Protein AF-A0A815N7J5-F1 (afdb_monomer_lite)

Structure (mmCIF, N/CA/C/O backbone):
data_AF-A0A815N7J5-F1
#
_entry.id   AF-A0A815N7J5-F1
#
loop_
_atom_site.group_PDB
_atom_site.id
_atom_site.type_symbol
_atom_site.label_atom_id
_atom_site.label_alt_id
_atom_site.label_comp_id
_atom_site.label_asym_id
_atom_site.label_entity_id
_atom_site.label_seq_id
_atom_site.pdbx_PDB_ins_code
_atom_site.Cartn_x
_atom_site.Cartn_y
_atom_site.Cartn_z
_atom_site.occupancy
_atom_site.B_iso_or_equiv
_atom_site.auth_seq_id
_atom_site.auth_comp_id
_atom_site.auth_asym_id
_atom_site.auth_atom_id
_atom_site.pdbx_PDB_model_num
ATOM 1 N N . MET A 1 1 ? -2.514 29.667 21.701 1.00 32.66 1 MET A N 1
ATOM 2 C CA . MET A 1 1 ? -2.544 28.499 22.604 1.00 32.66 1 MET A CA 1
ATOM 3 C C . MET A 1 1 ? -3.678 27.592 22.143 1.00 32.66 1 MET A C 1
ATOM 5 O O . MET A 1 1 ? -4.789 27.712 22.633 1.00 32.66 1 MET A O 1
ATOM 9 N N . TYR A 1 2 ? -3.442 26.789 21.102 1.00 31.97 2 TYR A N 1
ATOM 10 C CA . TYR A 1 2 ? -4.431 25.827 20.609 1.00 31.97 2 TYR A CA 1
ATOM 11 C C . TYR A 1 2 ? -4.213 24.522 21.373 1.00 31.97 2 TYR A C 1
ATOM 13 O O . TYR A 1 2 ? -3.104 23.994 21.348 1.00 31.97 2 TYR A O 1
ATOM 21 N N . MET A 1 3 ? -5.233 24.040 22.088 1.00 35.34 3 MET A N 1
ATOM 22 C CA . MET A 1 3 ? -5.222 22.696 22.669 1.00 35.34 3 MET A CA 1
ATOM 23 C C . MET A 1 3 ? -5.008 21.695 21.532 1.00 35.34 3 MET A C 1
ATOM 25 O O . MET A 1 3 ? -5.892 21.493 20.699 1.00 35.34 3 MET A O 1
ATOM 29 N N . LEU A 1 4 ? -3.809 21.121 21.462 1.00 45.25 4 LEU A N 1
ATOM 30 C CA . LEU A 1 4 ? -3.492 20.010 20.577 1.00 45.25 4 LEU A CA 1
ATOM 31 C C . LEU A 1 4 ? -4.280 18.809 21.084 1.00 45.25 4 LEU A C 1
ATOM 33 O O . LEU A 1 4 ? -3.899 18.185 22.066 1.00 45.25 4 LEU A O 1
ATOM 37 N N . ILE A 1 5 ? -5.417 18.534 20.453 1.00 54.88 5 ILE A N 1
ATOM 38 C CA . ILE A 1 5 ? -6.222 17.369 20.794 1.00 54.88 5 ILE A CA 1
ATOM 39 C C . ILE A 1 5 ? -5.372 16.133 20.460 1.00 54.88 5 ILE A C 1
ATOM 41 O O . ILE A 1 5 ? -4.954 15.948 19.315 1.00 54.88 5 ILE A O 1
ATOM 45 N N . ASP A 1 6 ? -5.081 15.300 21.462 1.00 77.94 6 ASP A N 1
ATOM 46 C CA . ASP A 1 6 ? -4.349 14.031 21.301 1.00 77.94 6 ASP A CA 1
ATOM 47 C C . ASP A 1 6 ? -5.121 13.002 20.467 1.00 77.94 6 ASP A C 1
ATOM 49 O O . ASP A 1 6 ? -4.593 11.962 20.072 1.00 77.94 6 ASP A O 1
ATOM 53 N N . PHE A 1 7 ? -6.371 13.322 20.151 1.00 83.31 7 PHE A N 1
ATOM 54 C CA . PHE A 1 7 ? -7.248 12.524 19.332 1.00 83.31 7 PHE A CA 1
ATOM 55 C C . PHE A 1 7 ? -8.175 13.395 18.475 1.00 83.31 7 PHE A C 1
ATOM 57 O O . PHE A 1 7 ? -8.299 14.599 18.655 1.00 83.31 7 PHE A O 1
ATOM 64 N N . MET A 1 8 ? -8.837 12.791 17.504 1.00 90.69 8 MET A N 1
ATOM 65 C CA . MET A 1 8 ? -9.881 13.404 16.695 1.00 90.69 8 MET A CA 1
ATOM 66 C C . MET A 1 8 ? -11.041 12.429 16.638 1.00 90.69 8 MET A C 1
ATOM 68 O O . MET A 1 8 ? -10.829 11.247 16.381 1.00 90.69 8 MET A O 1
ATOM 72 N N . GLU A 1 9 ? -12.252 12.914 16.871 1.00 91.88 9 GLU A N 1
ATOM 73 C CA . GLU A 1 9 ? -13.458 12.098 16.772 1.00 91.88 9 GLU A CA 1
ATOM 74 C C . GLU A 1 9 ? -14.218 12.440 15.502 1.00 91.88 9 GLU A C 1
ATOM 76 O O . GLU A 1 9 ? -14.364 13.608 15.136 1.00 91.88 9 GLU A O 1
ATOM 81 N N . PHE A 1 10 ? -14.699 11.398 14.839 1.00 90.69 10 PHE A N 1
ATOM 82 C CA . PHE A 1 10 ? -15.484 11.491 13.625 1.00 90.69 10 PHE A CA 1
ATOM 83 C C . PHE A 1 10 ? -16.832 10.838 13.891 1.00 90.69 10 PHE A C 1
ATOM 85 O O . PHE A 1 10 ? -16.899 9.638 14.160 1.00 90.69 10 PHE A O 1
ATOM 92 N N . ASP A 1 11 ? -17.881 11.653 13.847 1.00 84.81 11 ASP A N 1
ATOM 93 C CA . ASP A 1 11 ? -19.258 11.202 14.000 1.00 84.81 11 ASP A CA 1
ATOM 94 C C . ASP A 1 11 ? -19.675 10.376 12.778 1.00 84.81 11 ASP A C 1
ATOM 96 O O . ASP A 1 11 ? -19.491 10.791 11.628 1.00 84.81 11 ASP A O 1
ATOM 100 N N . VAL A 1 12 ? -20.205 9.185 13.042 1.00 82.44 12 VAL A N 1
ATOM 101 C CA . VAL A 1 12 ? -20.677 8.233 12.036 1.00 82.44 12 VAL A CA 1
ATOM 102 C C . VAL A 1 12 ? -22.118 7.778 12.293 1.00 82.44 12 VAL A C 1
ATOM 104 O O . VAL A 1 12 ? -22.577 6.795 11.711 1.00 82.44 12 VAL A O 1
ATOM 107 N N . SER A 1 13 ? -22.863 8.522 13.115 1.00 76.88 13 SER A N 1
ATOM 108 C CA . SER A 1 13 ? -24.276 8.273 13.445 1.00 76.88 13 SER A CA 1
ATOM 109 C C . SER A 1 13 ? -25.177 8.139 12.214 1.00 76.88 13 SER A C 1
ATOM 111 O O . SER A 1 13 ? -26.072 7.300 12.195 1.00 76.88 13 SER A O 1
ATOM 113 N N . ASN A 1 14 ? -24.887 8.879 11.142 1.00 76.88 14 ASN A N 1
ATOM 114 C CA . ASN A 1 14 ? -25.655 8.842 9.892 1.00 76.88 14 ASN A CA 1
ATOM 115 C C . ASN A 1 14 ? -25.498 7.538 9.080 1.00 76.88 14 ASN A C 1
ATOM 117 O O . ASN A 1 14 ? -26.114 7.408 8.025 1.00 76.88 14 ASN A O 1
ATOM 121 N N . ILE A 1 15 ? -24.627 6.616 9.504 1.00 70.75 15 ILE A N 1
ATOM 122 C CA . ILE A 1 15 ? -24.161 5.483 8.686 1.00 70.75 15 ILE A CA 1
ATOM 123 C C . ILE A 1 15 ? -24.450 4.124 9.347 1.00 70.75 15 ILE A C 1
ATOM 125 O O . ILE A 1 15 ? -24.446 3.113 8.655 1.00 70.75 15 ILE A O 1
ATOM 129 N N . ASN A 1 16 ? -24.745 4.091 10.653 1.00 74.56 16 ASN A N 1
ATOM 130 C CA . ASN A 1 16 ? -24.906 2.857 11.437 1.00 74.56 16 ASN A CA 1
ATOM 131 C C . ASN A 1 16 ? -23.703 1.897 11.282 1.00 74.56 16 ASN A C 1
ATOM 133 O O . ASN A 1 16 ? -23.844 0.758 10.845 1.00 74.56 16 ASN A O 1
ATOM 137 N N . ILE A 1 17 ? -22.499 2.391 11.597 1.00 80.19 17 ILE A N 1
ATOM 138 C CA . ILE A 1 17 ? -21.260 1.601 11.537 1.00 80.19 17 ILE A CA 1
ATOM 139 C C . ILE A 1 17 ? -21.192 0.664 12.742 1.00 80.19 17 ILE A C 1
ATOM 141 O O . ILE A 1 17 ? -21.079 1.116 13.880 1.00 80.19 17 ILE A O 1
ATOM 145 N N . ASP A 1 18 ? -21.172 -0.639 12.479 1.00 86.44 18 ASP A N 1
ATOM 146 C CA . ASP A 1 18 ? -20.825 -1.654 13.472 1.00 86.44 18 ASP A CA 1
ATOM 147 C C . ASP A 1 18 ? -19.347 -2.088 13.364 1.00 86.44 18 ASP A C 1
ATOM 149 O O . ASP A 1 18 ? -18.537 -1.543 12.602 1.00 86.44 18 ASP A O 1
ATOM 153 N N . LYS A 1 19 ? -18.984 -3.098 14.156 1.00 88.12 19 LYS A N 1
ATOM 154 C CA . LYS A 1 19 ? -17.640 -3.679 14.178 1.00 88.12 19 LYS A CA 1
ATOM 155 C C . LYS A 1 19 ? -17.202 -4.234 12.817 1.00 88.12 19 LYS A C 1
ATOM 157 O O . LYS A 1 19 ? -16.044 -4.048 12.450 1.00 88.12 19 LYS A O 1
ATOM 162 N N . GLU A 1 20 ? -18.081 -4.892 12.069 1.00 87.88 20 GLU A N 1
ATOM 163 C CA . GLU A 1 20 ? -17.729 -5.515 10.786 1.00 87.88 20 GLU A CA 1
ATOM 164 C C . GLU A 1 20 ? -17.394 -4.455 9.734 1.00 87.88 20 GLU A C 1
ATOM 166 O O . GLU A 1 20 ? -16.383 -4.558 9.035 1.00 87.88 20 GLU A O 1
ATOM 171 N N . HIS A 1 21 ? -18.167 -3.368 9.694 1.00 88.62 21 HIS A N 1
ATOM 172 C CA . HIS A 1 21 ? -17.893 -2.223 8.824 1.00 88.62 21 HIS A CA 1
ATOM 173 C C . HIS A 1 21 ? -16.525 -1.593 9.127 1.00 88.62 21 HIS A C 1
ATOM 175 O O . HIS A 1 21 ? -15.732 -1.328 8.216 1.00 88.62 21 HIS A O 1
ATOM 181 N N . PHE A 1 22 ? -16.213 -1.396 10.412 1.00 90.62 22 PHE A N 1
ATOM 182 C CA . PHE A 1 22 ? -14.916 -0.874 10.842 1.00 90.62 22 PHE A CA 1
ATOM 183 C C . PHE A 1 22 ? -13.765 -1.813 10.462 1.00 90.62 22 PHE A C 1
ATOM 185 O O . PHE A 1 22 ? -12.775 -1.369 9.874 1.00 90.62 22 PHE A O 1
ATOM 192 N N . LEU A 1 23 ? -13.896 -3.114 10.736 1.00 88.69 23 LEU A N 1
ATOM 193 C CA . LEU A 1 23 ? -12.880 -4.110 10.391 1.00 88.69 23 LEU A CA 1
ATOM 194 C C . LEU A 1 23 ? -12.674 -4.224 8.873 1.00 88.69 23 LEU A C 1
ATOM 196 O O . LEU A 1 23 ? -11.532 -4.353 8.422 1.00 88.69 23 LEU A O 1
ATOM 200 N N . SER A 1 24 ? -13.735 -4.099 8.072 1.00 87.19 24 SER A N 1
ATOM 201 C CA . SER A 1 24 ? -13.635 -4.080 6.609 1.00 87.19 24 SER A CA 1
ATOM 202 C C . SER A 1 24 ? -12.849 -2.865 6.100 1.00 87.19 24 SER A C 1
ATOM 204 O O . SER A 1 24 ? -11.934 -3.007 5.279 1.00 87.19 24 SER A O 1
ATOM 206 N N . ALA A 1 25 ? -13.119 -1.672 6.641 1.00 91.12 25 ALA A N 1
ATOM 207 C CA . ALA A 1 25 ? -12.367 -0.463 6.307 1.00 91.12 25 ALA A CA 1
ATOM 208 C C . ALA A 1 25 ? -10.892 -0.556 6.731 1.00 91.12 25 ALA A C 1
ATOM 210 O O . ALA A 1 25 ? -9.995 -0.156 5.979 1.00 91.12 25 ALA A O 1
ATOM 211 N N . ILE A 1 26 ? -10.625 -1.130 7.909 1.00 91.12 26 ILE A N 1
ATOM 212 C CA . ILE A 1 26 ? -9.267 -1.423 8.377 1.00 91.12 26 ILE A CA 1
ATOM 213 C C . ILE A 1 26 ? -8.553 -2.385 7.430 1.00 91.12 26 ILE A C 1
ATOM 215 O O . ILE A 1 26 ? -7.405 -2.128 7.069 1.00 91.12 26 ILE A O 1
ATOM 219 N N . SER A 1 27 ? -9.223 -3.443 6.974 1.00 88.81 27 SER A N 1
ATOM 220 C CA . SER A 1 27 ? -8.665 -4.393 6.009 1.00 88.81 27 SER A CA 1
ATOM 221 C C . SER A 1 27 ? -8.254 -3.696 4.705 1.00 88.81 27 SER A C 1
ATOM 223 O O . SER A 1 27 ? -7.125 -3.867 4.235 1.00 88.81 27 SER A O 1
ATOM 225 N N . ILE A 1 28 ? -9.091 -2.801 4.167 1.00 90.25 28 ILE A N 1
ATOM 226 C CA . ILE A 1 28 ? -8.735 -2.003 2.980 1.00 90.25 28 ILE A CA 1
ATOM 227 C C . ILE A 1 28 ? -7.458 -1.195 3.233 1.00 90.25 28 ILE A C 1
ATOM 229 O O . ILE A 1 28 ? -6.543 -1.211 2.407 1.00 90.25 28 ILE A O 1
ATOM 233 N N . TYR A 1 29 ? -7.356 -0.516 4.375 1.00 93.00 29 TYR A N 1
ATOM 234 C CA . TYR A 1 29 ? -6.175 0.287 4.686 1.00 93.00 29 TYR A CA 1
ATOM 235 C C . TYR A 1 29 ? -4.918 -0.556 4.964 1.00 93.00 29 TYR A C 1
ATOM 237 O O . TYR A 1 29 ? -3.802 -0.139 4.634 1.00 93.00 29 TYR A O 1
ATOM 245 N N . LEU A 1 30 ? -5.081 -1.752 5.533 1.00 89.56 30 LEU A N 1
ATOM 246 C CA . LEU A 1 30 ? -3.989 -2.681 5.809 1.00 89.56 30 LEU A CA 1
ATOM 247 C C . LEU A 1 30 ? -3.363 -3.230 4.530 1.00 89.56 30 LEU A C 1
ATOM 249 O O . LEU A 1 30 ? -2.141 -3.181 4.386 1.00 89.56 30 LEU A O 1
ATOM 253 N N . TYR A 1 31 ? -4.196 -3.714 3.607 1.00 87.69 31 TYR A N 1
ATOM 254 C CA . TYR A 1 31 ? -3.750 -4.438 2.414 1.00 87.69 31 TYR A CA 1
ATOM 255 C C . TYR A 1 31 ? -3.623 -3.556 1.168 1.00 87.69 31 TYR A C 1
ATOM 257 O O . TYR A 1 31 ? -2.870 -3.884 0.249 1.00 87.69 31 TYR A O 1
ATOM 265 N N . LYS A 1 32 ? -4.340 -2.428 1.106 1.00 89.69 32 LYS A N 1
ATOM 266 C CA . LYS A 1 32 ? -4.376 -1.537 -0.065 1.00 89.69 32 LYS A CA 1
ATOM 267 C C . LYS A 1 32 ? -4.065 -0.069 0.281 1.00 89.69 32 LYS A C 1
ATOM 269 O O . LYS A 1 32 ? -4.713 0.812 -0.272 1.00 89.69 32 LYS A O 1
ATOM 274 N N . PRO A 1 33 ? -3.047 0.276 1.096 1.00 92.31 33 PRO A N 1
ATOM 275 C CA . PRO A 1 33 ? -2.771 1.670 1.476 1.00 92.31 33 PRO A CA 1
ATOM 276 C C . PRO A 1 33 ? -2.459 2.596 0.287 1.00 92.31 33 PRO A C 1
ATOM 278 O O . PRO A 1 33 ? -2.656 3.808 0.388 1.00 92.31 33 PRO A O 1
ATOM 281 N N . HIS A 1 34 ? -2.037 2.054 -0.862 1.00 91.62 34 HIS A N 1
ATOM 282 C CA . HIS A 1 34 ? -1.790 2.810 -2.097 1.00 91.62 34 HIS A CA 1
ATOM 283 C C . HIS A 1 34 ? -3.024 3.574 -2.612 1.00 91.62 34 HIS A C 1
ATOM 285 O O . HIS A 1 34 ? -2.887 4.582 -3.308 1.00 91.62 34 HIS A O 1
ATOM 291 N N . VAL A 1 35 ? -4.241 3.147 -2.246 1.00 91.81 35 VAL A N 1
ATOM 292 C CA . VAL A 1 35 ? -5.488 3.827 -2.642 1.00 91.81 35 VAL A CA 1
ATOM 293 C C . VAL A 1 35 ? -5.612 5.224 -2.031 1.00 91.81 35 VAL A C 1
ATOM 295 O O . VAL A 1 35 ? -6.387 6.050 -2.517 1.00 91.81 35 VAL A O 1
ATOM 298 N N . VAL A 1 36 ? -4.873 5.509 -0.956 1.00 94.00 36 VAL A N 1
ATOM 299 C CA . VAL A 1 36 ? -4.85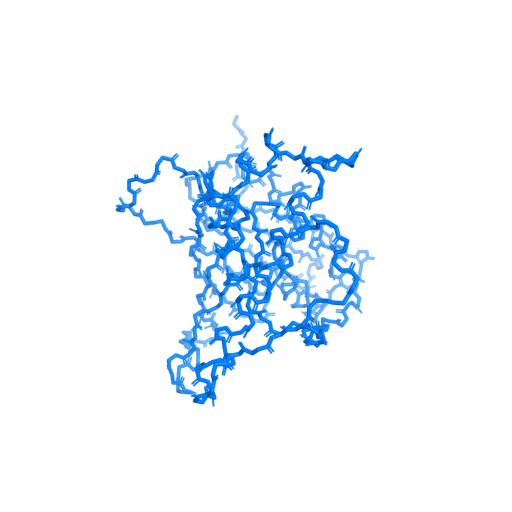9 6.804 -0.264 1.00 94.00 36 VAL A CA 1
ATOM 300 C C . VAL A 1 36 ? -3.462 7.412 -0.210 1.00 94.00 36 VAL A C 1
ATOM 302 O O . VAL A 1 36 ? -3.330 8.620 -0.401 1.00 94.00 36 VAL A O 1
ATOM 305 N N . ASN A 1 37 ? -2.419 6.596 -0.069 1.00 94.69 37 ASN A N 1
ATOM 306 C CA . ASN A 1 37 ? -1.029 7.026 -0.102 1.00 94.69 37 ASN A CA 1
ATOM 307 C C . ASN A 1 37 ? -0.371 6.701 -1.457 1.00 94.69 37 ASN A C 1
ATOM 309 O O . ASN A 1 37 ? 0.137 5.606 -1.674 1.00 94.69 37 ASN A O 1
ATOM 313 N N . LYS A 1 38 ? -0.299 7.696 -2.351 1.00 92.88 38 LYS A N 1
ATOM 314 C CA . LYS A 1 38 ? 0.285 7.552 -3.702 1.00 92.88 38 LYS A CA 1
ATOM 315 C C . LYS A 1 38 ? 1.796 7.262 -3.726 1.00 92.88 38 LYS A C 1
ATOM 317 O O . LYS A 1 38 ? 2.328 6.989 -4.801 1.00 92.88 38 LYS A O 1
ATOM 322 N N . ARG A 1 39 ? 2.490 7.354 -2.585 1.00 93.75 39 ARG A N 1
ATOM 323 C CA . ARG A 1 39 ? 3.915 6.999 -2.456 1.00 93.75 39 ARG A CA 1
ATOM 324 C C . ARG A 1 39 ? 4.132 5.494 -2.307 1.00 93.75 39 ARG A C 1
ATOM 326 O O . ARG A 1 39 ? 5.263 5.051 -2.457 1.00 93.75 39 ARG A O 1
ATOM 333 N N . VAL A 1 40 ? 3.077 4.732 -2.019 1.00 92.88 40 VAL A N 1
ATOM 334 C CA . VAL A 1 40 ? 3.123 3.283 -1.791 1.00 92.88 40 VAL A CA 1
ATOM 335 C C . VAL A 1 40 ? 2.565 2.554 -3.009 1.00 92.88 40 VAL A C 1
ATOM 337 O O . VAL A 1 40 ? 1.619 3.020 -3.645 1.00 92.88 40 VAL A O 1
ATOM 340 N N . THR A 1 41 ? 3.163 1.415 -3.340 1.00 90.50 41 THR A N 1
ATOM 341 C CA . THR A 1 41 ? 2.746 0.545 -4.450 1.00 90.50 41 THR A CA 1
ATOM 342 C C . THR A 1 41 ? 1.965 -0.672 -3.949 1.00 90.50 41 THR A C 1
ATOM 344 O O . THR A 1 41 ? 0.879 -0.983 -4.433 1.00 90.50 41 THR A O 1
ATOM 347 N N . THR A 1 42 ? 2.473 -1.318 -2.901 1.00 89.44 42 THR A N 1
ATOM 348 C CA . THR A 1 42 ? 1.941 -2.536 -2.300 1.00 89.44 42 THR A CA 1
ATOM 349 C C . THR A 1 42 ? 2.426 -2.643 -0.855 1.00 89.44 42 THR A C 1
ATOM 351 O O . THR A 1 42 ? 3.185 -1.800 -0.373 1.00 89.44 42 THR A O 1
ATOM 354 N N . VAL A 1 43 ? 1.969 -3.681 -0.167 1.00 90.50 43 VAL A N 1
ATOM 355 C CA . VAL A 1 43 ? 2.387 -4.037 1.187 1.00 90.50 43 VAL A CA 1
ATOM 356 C C . VAL A 1 43 ? 2.917 -5.458 1.174 1.00 90.50 43 VAL A C 1
ATOM 358 O O . VAL A 1 43 ? 2.357 -6.322 0.497 1.00 90.50 43 VAL A O 1
ATOM 361 N N . ARG A 1 44 ? 3.966 -5.695 1.953 1.00 89.75 44 ARG A N 1
ATOM 362 C CA . ARG A 1 44 ? 4.435 -7.029 2.310 1.00 89.75 44 ARG A CA 1
ATOM 363 C C . ARG A 1 44 ? 4.214 -7.239 3.800 1.00 89.75 44 ARG A C 1
ATOM 365 O O . ARG A 1 44 ? 4.603 -6.395 4.595 1.00 89.75 44 ARG A O 1
ATOM 372 N N . PHE A 1 45 ? 3.612 -8.354 4.178 1.00 87.81 45 PHE A N 1
ATOM 373 C CA . PHE A 1 45 ? 3.562 -8.780 5.575 1.00 87.81 45 PHE A CA 1
ATOM 374 C C . PHE A 1 45 ? 4.748 -9.700 5.845 1.00 87.81 45 PHE A C 1
ATOM 376 O O . PHE A 1 45 ? 5.191 -10.410 4.936 1.00 87.81 45 PHE A O 1
ATOM 383 N N . ALA A 1 46 ? 5.295 -9.664 7.058 1.00 82.38 46 ALA A N 1
ATOM 384 C CA . ALA A 1 46 ? 6.307 -10.635 7.446 1.00 82.38 46 ALA A CA 1
ATOM 385 C C . ALA A 1 46 ? 5.718 -12.047 7.275 1.00 82.38 46 ALA A C 1
ATOM 387 O O . ALA A 1 46 ? 4.614 -12.324 7.744 1.00 82.38 46 ALA A O 1
ATOM 388 N N . LEU A 1 47 ? 6.424 -12.927 6.555 1.00 61.72 47 LEU A N 1
ATOM 389 C CA . LEU A 1 47 ? 6.045 -14.337 6.495 1.00 61.72 47 LEU A CA 1
ATOM 390 C C . LEU A 1 47 ? 6.049 -14.854 7.932 1.00 61.72 47 LEU A C 1
ATOM 392 O O . LEU A 1 47 ? 7.051 -14.686 8.625 1.00 61.72 47 LEU A O 1
ATOM 396 N N . ALA A 1 48 ? 4.940 -15.451 8.370 1.00 47.88 48 ALA A N 1
ATOM 397 C CA . ALA A 1 48 ? 4.905 -16.192 9.621 1.00 47.88 48 ALA A CA 1
ATOM 398 C C . ALA A 1 48 ? 6.009 -17.255 9.545 1.00 47.88 48 ALA A C 1
ATOM 400 O O . ALA A 1 48 ? 5.881 -18.243 8.815 1.00 47.88 48 ALA A O 1
ATOM 401 N N . LEU A 1 49 ? 7.132 -17.006 10.217 1.00 37.94 49 LEU A N 1
ATOM 402 C CA . LEU A 1 49 ? 8.101 -18.043 10.503 1.00 37.94 49 LEU A CA 1
ATOM 403 C C . LEU A 1 49 ? 7.363 -19.003 11.430 1.00 37.94 49 LEU A C 1
ATOM 405 O O . LEU A 1 49 ? 7.145 -18.710 12.590 1.00 37.94 49 LEU A O 1
ATOM 409 N N . ASP A 1 50 ? 6.923 -20.118 10.860 1.00 35.28 50 ASP A N 1
ATOM 410 C CA . ASP A 1 50 ? 6.201 -21.190 11.532 1.00 35.28 50 ASP A CA 1
ATOM 411 C C . ASP A 1 50 ? 4.710 -20.928 11.841 1.00 35.28 50 ASP A C 1
ATOM 413 O O . ASP A 1 50 ? 4.268 -19.858 12.258 1.00 35.28 50 ASP A O 1
ATOM 417 N N . ARG A 1 51 ? 3.888 -21.969 11.650 1.00 38.34 51 ARG A N 1
ATOM 418 C CA . ARG A 1 51 ? 2.435 -21.954 11.927 1.00 38.34 51 ARG A CA 1
ATOM 419 C C . ARG A 1 51 ? 2.122 -21.783 13.421 1.00 38.34 51 ARG A C 1
ATOM 421 O O . ARG A 1 51 ? 0.960 -21.566 13.767 1.00 38.34 51 ARG A O 1
ATOM 428 N N . ASN A 1 52 ? 3.150 -21.843 14.266 1.00 39.62 52 ASN A N 1
ATOM 429 C CA . ASN A 1 52 ? 3.100 -21.580 15.698 1.00 39.62 52 ASN A CA 1
ATOM 430 C C . ASN A 1 52 ? 3.234 -20.087 16.053 1.00 39.62 52 ASN A C 1
ATOM 432 O O . ASN A 1 52 ? 2.763 -19.702 17.118 1.00 39.62 52 ASN A O 1
ATOM 436 N N . ASP A 1 53 ? 3.728 -19.234 15.145 1.00 40.38 53 ASP A N 1
ATOM 437 C CA . ASP A 1 53 ? 3.789 -17.770 15.325 1.00 40.38 53 ASP A CA 1
ATOM 438 C C . ASP A 1 53 ? 2.543 -17.064 14.767 1.00 40.38 53 ASP A C 1
ATOM 440 O O . ASP A 1 53 ? 2.564 -15.906 14.332 1.00 40.38 53 ASP A O 1
ATOM 444 N N . ARG A 1 54 ? 1.380 -17.729 14.824 1.00 42.19 54 ARG A N 1
ATOM 445 C CA . ARG A 1 54 ? 0.134 -16.964 14.859 1.00 42.19 54 ARG A CA 1
ATOM 446 C C . ARG A 1 54 ? 0.146 -16.140 16.140 1.00 42.19 54 ARG A C 1
ATOM 448 O O . ARG A 1 54 ? -0.216 -16.650 17.189 1.00 42.19 54 ARG A O 1
ATOM 455 N N . LYS A 1 55 ? 0.415 -14.842 15.972 1.00 46.81 55 LYS A N 1
ATOM 456 C CA . LYS A 1 55 ? 0.109 -13.769 16.919 1.00 46.81 55 LYS A CA 1
ATOM 457 C C . LYS A 1 55 ? 0.902 -13.923 18.219 1.00 46.81 55 LYS A C 1
ATOM 459 O O . LYS A 1 55 ? 0.523 -14.691 19.095 1.00 46.81 55 LYS A O 1
ATOM 464 N N . TYR A 1 56 ? 1.899 -13.068 18.433 1.00 43.09 56 TYR A N 1
ATOM 465 C CA . TYR A 1 56 ? 2.213 -12.664 19.803 1.00 43.09 56 TYR 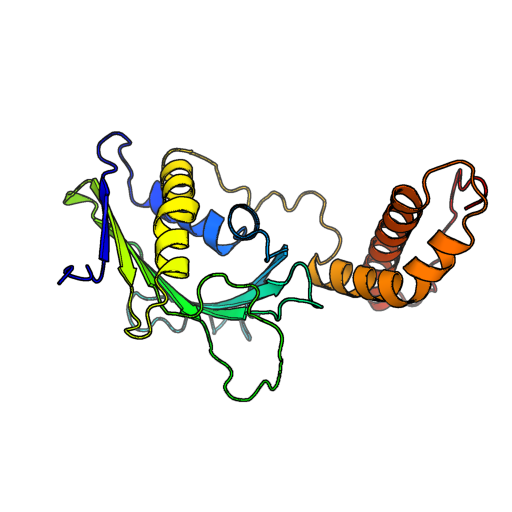A CA 1
ATOM 466 C C . TYR A 1 56 ? 0.975 -11.945 20.351 1.00 43.09 56 TYR A C 1
ATOM 468 O O . TYR A 1 56 ? 0.828 -10.731 20.229 1.00 43.09 56 TYR A O 1
ATOM 476 N N . SER A 1 57 ? 0.013 -12.715 20.858 1.00 46.62 57 SER A N 1
ATOM 477 C CA . SER A 1 57 ? -1.172 -12.196 21.505 1.00 46.62 57 SER A CA 1
ATOM 478 C C . SER A 1 57 ? -0.764 -11.786 22.909 1.00 46.62 57 SER A C 1
ATOM 480 O O . SER A 1 57 ? -0.741 -12.607 23.826 1.00 46.62 57 SER A O 1
ATOM 482 N N . ILE A 1 58 ? -0.398 -10.519 23.090 1.00 45.25 58 ILE A N 1
ATOM 483 C CA . ILE A 1 58 ? -0.292 -9.954 24.435 1.00 45.25 58 ILE A CA 1
ATOM 484 C C . ILE A 1 58 ? -1.733 -9.661 24.869 1.00 45.25 58 ILE A C 1
ATOM 486 O O . ILE A 1 58 ? -2.299 -8.607 24.572 1.00 45.25 58 ILE A O 1
ATOM 490 N N . GLY A 1 59 ? -2.380 -10.660 25.472 1.00 58.38 59 GLY A N 1
ATOM 491 C CA . GLY A 1 59 ? -3.819 -10.630 25.751 1.00 58.38 59 GLY A CA 1
ATOM 492 C C . GLY A 1 59 ? -4.665 -10.752 24.475 1.00 58.38 59 GLY A C 1
ATOM 493 O O . GLY A 1 59 ? -4.425 -11.628 23.653 1.00 58.38 59 GLY A O 1
ATOM 494 N N . LYS A 1 60 ? -5.668 -9.876 24.293 1.00 61.59 60 LYS A N 1
ATOM 495 C CA . LYS A 1 60 ? -6.547 -9.841 23.098 1.00 61.59 60 LYS A CA 1
ATOM 496 C C . LYS A 1 60 ? -5.942 -9.099 21.890 1.00 61.59 60 LYS A C 1
ATOM 498 O O . LYS A 1 60 ? -6.605 -8.979 20.862 1.00 61.59 60 LYS A O 1
ATOM 503 N N . THR A 1 61 ? -4.721 -8.579 22.010 1.00 73.06 61 THR A N 1
ATOM 504 C CA . THR A 1 61 ? -4.089 -7.738 20.984 1.00 73.06 61 THR A CA 1
ATOM 505 C C . THR A 1 61 ? -3.208 -8.571 20.062 1.00 73.06 61 THR A C 1
ATOM 507 O O . THR A 1 61 ? -2.266 -9.211 20.513 1.00 73.06 61 THR A O 1
ATOM 510 N N . ILE A 1 62 ? -3.496 -8.540 18.767 1.00 75.94 62 ILE A N 1
ATOM 511 C CA . ILE A 1 62 ? -2.723 -9.163 17.696 1.00 75.94 62 ILE A CA 1
ATOM 512 C C . ILE A 1 62 ? -1.599 -8.218 17.290 1.00 75.94 62 ILE A C 1
ATOM 514 O O . ILE A 1 62 ? -1.875 -7.076 16.919 1.00 75.94 62 ILE A O 1
ATOM 518 N N . VAL A 1 63 ? -0.363 -8.715 17.310 1.00 80.44 63 VAL A N 1
ATOM 519 C CA . VAL A 1 63 ? 0.800 -8.002 16.779 1.00 80.44 63 VAL A CA 1
ATOM 520 C C . VAL A 1 63 ? 1.211 -8.610 15.441 1.00 80.44 63 VAL A C 1
ATOM 522 O O . VAL A 1 63 ? 1.381 -9.824 15.344 1.00 80.44 63 VAL A O 1
ATOM 525 N N . ASP A 1 64 ? 1.370 -7.762 14.430 1.00 87.06 64 ASP A N 1
ATOM 526 C CA . ASP A 1 64 ? 1.864 -8.116 13.097 1.00 87.06 64 ASP A CA 1
ATOM 527 C C . ASP A 1 64 ? 2.914 -7.085 12.639 1.00 87.06 64 ASP A C 1
ATOM 529 O O . ASP A 1 64 ? 3.023 -5.992 13.208 1.00 87.06 64 ASP A O 1
ATOM 533 N N . LYS A 1 65 ? 3.698 -7.418 11.614 1.00 89.56 65 LYS A N 1
ATOM 534 C CA . LYS A 1 65 ? 4.653 -6.511 10.977 1.00 89.56 65 LYS A CA 1
ATOM 535 C C . LYS A 1 65 ? 4.371 -6.434 9.483 1.00 89.56 65 LYS A C 1
ATOM 537 O O . LYS A 1 65 ? 4.362 -7.446 8.781 1.00 89.56 65 LYS A O 1
ATOM 542 N N . ARG A 1 66 ? 4.246 -5.205 8.981 1.00 91.31 66 ARG A N 1
ATOM 543 C CA . ARG A 1 66 ? 4.165 -4.930 7.545 1.00 91.31 66 ARG A CA 1
ATOM 544 C C . ARG A 1 66 ? 5.303 -4.032 7.077 1.00 91.31 66 ARG A C 1
ATOM 546 O O . ARG A 1 66 ? 5.791 -3.195 7.829 1.00 91.31 66 ARG A O 1
ATOM 553 N N . THR A 1 67 ? 5.651 -4.168 5.809 1.00 92.44 67 THR A N 1
ATOM 554 C CA . THR A 1 67 ? 6.510 -3.261 5.055 1.00 92.44 67 THR A CA 1
ATOM 555 C C . THR A 1 67 ? 5.662 -2.600 3.972 1.00 92.44 67 THR A C 1
ATOM 557 O O . THR A 1 67 ? 5.088 -3.276 3.113 1.00 92.44 67 THR A O 1
ATOM 560 N N . LEU A 1 68 ? 5.566 -1.273 4.004 1.00 93.75 68 LEU A N 1
ATOM 561 C CA . LEU A 1 68 ? 5.037 -0.473 2.907 1.00 93.75 68 LEU A CA 1
ATOM 562 C C . LEU A 1 68 ? 6.116 -0.355 1.832 1.00 93.75 68 LEU A C 1
ATOM 564 O O . LEU A 1 68 ? 7.197 0.164 2.104 1.00 93.75 68 LEU A O 1
ATOM 568 N N . ILE A 1 69 ? 5.809 -0.814 0.620 1.00 91.69 69 ILE A N 1
ATOM 569 C CA . ILE A 1 69 ? 6.753 -0.786 -0.496 1.00 91.69 69 ILE A CA 1
ATOM 570 C C . ILE A 1 69 ? 6.585 0.528 -1.261 1.00 91.69 69 ILE A C 1
ATOM 572 O O . ILE A 1 69 ? 5.484 0.888 -1.700 1.00 91.69 69 ILE A O 1
ATOM 576 N N . SER A 1 70 ? 7.683 1.255 -1.424 1.00 92.44 70 SER A N 1
ATOM 577 C CA . SER A 1 70 ? 7.758 2.520 -2.138 1.00 92.44 70 SER A CA 1
ATOM 578 C C . SER A 1 70 ? 7.385 2.347 -3.605 1.00 92.44 70 SER A C 1
ATOM 580 O O . SER A 1 70 ? 7.885 1.457 -4.280 1.00 92.44 70 SER A O 1
ATOM 582 N N . LYS A 1 71 ? 6.551 3.239 -4.145 1.00 89.38 71 LYS A N 1
ATOM 583 C CA . LYS A 1 71 ? 6.254 3.329 -5.585 1.00 89.38 71 LYS A CA 1
ATOM 584 C C . LYS A 1 71 ? 7.403 3.949 -6.385 1.00 89.38 71 LYS A C 1
ATOM 586 O O . LYS A 1 71 ? 7.498 3.739 -7.589 1.00 89.38 71 LYS A O 1
ATOM 591 N N . ASN A 1 72 ? 8.255 4.740 -5.736 1.00 88.12 72 ASN A N 1
ATOM 592 C CA . ASN A 1 72 ? 9.420 5.352 -6.366 1.00 88.12 72 ASN A CA 1
ATOM 593 C C . ASN A 1 72 ? 10.637 5.220 -5.435 1.00 88.12 72 ASN A C 1
ATOM 595 O O . ASN A 1 72 ? 10.916 6.152 -4.672 1.00 88.12 72 ASN A O 1
ATOM 599 N N . PRO A 1 73 ? 11.368 4.091 -5.511 1.00 85.00 73 PRO A N 1
ATOM 600 C CA . PRO A 1 73 ? 12.516 3.800 -4.647 1.00 85.00 73 PRO A CA 1
ATOM 601 C C . PRO A 1 73 ? 13.648 4.836 -4.722 1.00 85.00 73 PRO A C 1
ATOM 603 O O . PRO A 1 73 ? 14.470 4.936 -3.816 1.00 85.00 73 PRO A O 1
ATOM 606 N N . ARG A 1 74 ? 13.689 5.648 -5.791 1.00 83.62 74 ARG A N 1
ATOM 607 C CA . ARG A 1 74 ? 14.689 6.717 -5.954 1.00 83.62 74 ARG A CA 1
ATOM 608 C C . ARG A 1 74 ? 14.423 7.920 -5.055 1.00 83.62 74 ARG A C 1
ATOM 610 O O . ARG A 1 74 ? 15.357 8.643 -4.739 1.00 83.62 74 ARG A O 1
ATOM 617 N N . ILE A 1 75 ? 13.159 8.151 -4.697 1.00 86.88 75 ILE A N 1
ATOM 618 C CA . ILE A 1 75 ? 12.720 9.296 -3.885 1.00 86.88 75 ILE A CA 1
ATOM 619 C C . ILE A 1 75 ? 12.372 8.849 -2.467 1.00 86.88 75 ILE A C 1
ATOM 621 O O . ILE A 1 75 ? 12.647 9.576 -1.509 1.00 86.88 75 ILE A O 1
ATOM 625 N N . TYR A 1 76 ? 11.752 7.672 -2.344 1.00 90.12 76 TYR A N 1
ATOM 626 C CA . TYR A 1 76 ? 11.260 7.164 -1.076 1.00 90.12 76 TYR A CA 1
ATOM 627 C C . TYR A 1 76 ? 11.827 5.793 -0.739 1.00 90.12 76 TYR A C 1
ATOM 629 O O . TYR A 1 76 ? 11.819 4.913 -1.599 1.00 90.12 76 TYR A O 1
ATOM 637 N N . HIS A 1 77 ? 12.240 5.603 0.512 1.00 90.06 77 HIS A N 1
ATOM 638 C CA . HIS A 1 77 ? 12.550 4.277 1.045 1.00 90.06 77 HIS A CA 1
ATOM 639 C C . HIS A 1 77 ? 11.277 3.570 1.532 1.00 90.06 77 HIS A C 1
ATOM 641 O O . HIS A 1 77 ? 10.287 4.223 1.877 1.00 90.06 77 HIS A O 1
ATOM 647 N N . ASP A 1 78 ? 11.323 2.242 1.579 1.00 92.12 78 ASP A N 1
ATOM 648 C CA . ASP A 1 78 ? 10.263 1.408 2.151 1.00 92.12 78 ASP A CA 1
ATOM 649 C C . ASP A 1 78 ? 10.117 1.665 3.657 1.00 92.12 78 ASP A C 1
ATOM 651 O O . ASP A 1 78 ? 11.094 1.988 4.337 1.00 92.12 78 ASP A O 1
ATOM 655 N N . GLN A 1 79 ? 8.903 1.524 4.190 1.00 92.62 79 GLN A N 1
ATOM 656 C CA . GLN A 1 79 ? 8.619 1.769 5.606 1.00 92.62 79 GLN A CA 1
ATOM 657 C C . GLN A 1 79 ? 8.127 0.504 6.296 1.00 92.62 79 GLN A C 1
ATOM 659 O O . GLN A 1 79 ? 7.046 0.008 5.986 1.00 92.62 79 GLN A O 1
ATOM 664 N N . ASP A 1 80 ? 8.874 0.044 7.293 1.00 92.19 80 ASP A N 1
ATOM 665 C CA . ASP A 1 80 ? 8.407 -0.991 8.210 1.00 92.19 80 ASP A CA 1
ATOM 666 C C . ASP A 1 80 ? 7.506 -0.395 9.297 1.00 92.19 80 ASP A C 1
ATOM 668 O O . ASP A 1 80 ? 7.786 0.679 9.836 1.00 92.19 80 ASP A O 1
ATOM 672 N N . GLU A 1 81 ? 6.440 -1.107 9.654 1.00 91.88 81 GLU A N 1
ATOM 673 C CA . GLU A 1 81 ? 5.493 -0.712 10.697 1.00 91.88 81 GLU A CA 1
ATOM 674 C C . GLU A 1 81 ? 5.044 -1.941 11.503 1.00 91.88 81 GLU A C 1
ATOM 676 O O . GLU A 1 81 ? 4.727 -2.990 10.930 1.00 91.88 81 GLU A O 1
ATOM 681 N N . TYR A 1 82 ? 4.974 -1.803 12.830 1.00 91.50 82 TYR A N 1
ATOM 682 C CA . TYR A 1 82 ? 4.241 -2.747 13.672 1.00 91.50 82 TYR A CA 1
ATOM 683 C C . TYR A 1 82 ? 2.758 -2.399 13.677 1.00 91.50 82 TYR A C 1
ATOM 685 O O . TYR A 1 82 ? 2.380 -1.229 13.771 1.00 91.50 82 TYR A O 1
ATOM 693 N N . ILE A 1 83 ? 1.932 -3.435 13.626 1.00 92.12 83 ILE A N 1
ATOM 694 C CA . ILE A 1 83 ? 0.480 -3.352 13.674 1.00 92.12 83 ILE A CA 1
ATOM 695 C C . ILE A 1 83 ? 0.020 -3.996 14.969 1.00 92.12 83 ILE A C 1
ATOM 697 O O . ILE A 1 83 ? 0.302 -5.167 15.202 1.00 92.12 83 ILE A O 1
ATOM 701 N N . LEU A 1 84 ? -0.689 -3.244 15.804 1.00 91.06 84 LEU A N 1
ATOM 702 C CA . LEU A 1 84 ? -1.309 -3.762 17.018 1.00 91.06 84 LEU A CA 1
ATOM 703 C C . LEU A 1 84 ? -2.816 -3.633 16.852 1.00 91.06 84 LEU A C 1
ATOM 705 O O . LEU A 1 84 ? -3.319 -2.521 16.747 1.00 91.06 84 LEU A O 1
ATOM 709 N N . SER A 1 85 ? -3.543 -4.743 16.811 1.00 88.31 85 SER A N 1
ATOM 710 C CA . SER A 1 85 ? -4.991 -4.730 16.580 1.00 88.31 85 SER A CA 1
ATOM 711 C C . SER A 1 85 ? -5.750 -5.544 17.615 1.00 88.31 85 SER A C 1
ATOM 713 O O . SER A 1 85 ? -5.273 -6.558 18.111 1.00 88.31 85 SER A O 1
ATOM 715 N N . ASN A 1 86 ? -6.955 -5.104 17.936 1.00 86.94 86 ASN A N 1
ATOM 716 C CA . ASN A 1 86 ? -7.962 -5.892 18.630 1.00 86.94 86 ASN A CA 1
ATOM 717 C C . ASN A 1 86 ? -9.307 -5.688 17.919 1.00 86.94 86 ASN A C 1
ATOM 719 O O . ASN A 1 86 ? -9.373 -5.121 16.832 1.00 86.94 86 ASN A O 1
ATOM 723 N N . GLU A 1 87 ? -10.386 -6.168 18.524 1.00 86.06 87 GLU A N 1
ATOM 724 C CA . GLU A 1 87 ? -11.715 -6.138 17.911 1.00 86.06 87 GLU A CA 1
ATOM 725 C C . GLU A 1 87 ? -12.261 -4.734 17.628 1.00 86.06 87 GLU A C 1
ATOM 727 O O . GLU A 1 87 ? -13.122 -4.595 16.767 1.00 86.06 87 GLU A O 1
ATOM 732 N N . MET A 1 88 ? -11.775 -3.721 18.346 1.00 90.12 88 MET A N 1
ATOM 733 C CA . MET A 1 88 ? -12.339 -2.368 18.361 1.00 90.12 88 MET A CA 1
ATOM 734 C C . MET A 1 88 ? -11.321 -1.291 18.003 1.00 90.12 88 MET A C 1
ATOM 736 O O . MET A 1 88 ? -11.672 -0.121 17.887 1.00 90.12 88 MET A O 1
ATOM 740 N N . SER A 1 89 ? -10.049 -1.649 17.857 1.00 93.12 89 SER A N 1
ATOM 741 C CA . SER A 1 89 ? -8.993 -0.686 17.588 1.00 93.12 89 SER A CA 1
ATOM 742 C C . SER A 1 89 ? -7.818 -1.304 16.858 1.00 93.12 89 SER A C 1
ATOM 744 O O . SER A 1 89 ? -7.558 -2.505 16.937 1.00 93.12 89 SER A O 1
ATOM 746 N N . ILE A 1 90 ? -7.081 -0.449 16.164 1.00 94.19 90 ILE A N 1
ATOM 747 C CA . ILE A 1 90 ? -5.844 -0.810 15.492 1.00 94.19 90 ILE A CA 1
ATOM 748 C C . ILE A 1 90 ? -4.883 0.360 15.478 1.00 94.19 90 ILE A C 1
ATOM 750 O O . ILE A 1 90 ? -5.256 1.501 15.223 1.00 94.19 90 ILE A O 1
ATOM 754 N N . GLU A 1 91 ? -3.633 0.047 15.752 1.00 94.06 91 GLU A N 1
ATOM 755 C CA . GLU A 1 91 ? -2.542 0.978 15.900 1.00 94.06 91 GLU A CA 1
ATOM 756 C C . GLU A 1 91 ? -1.410 0.634 14.943 1.00 94.06 91 GLU A C 1
ATOM 758 O O . GLU A 1 91 ? -1.035 -0.528 14.785 1.00 94.06 91 GLU A O 1
ATOM 763 N N . PHE A 1 92 ? -0.860 1.678 14.337 1.00 93.31 92 PHE A N 1
ATOM 764 C CA . PHE A 1 92 ? 0.262 1.625 13.418 1.00 93.31 92 PHE A CA 1
ATOM 765 C C . PHE A 1 92 ? 1.451 2.295 14.096 1.00 93.31 92 PHE A C 1
ATOM 767 O O . PHE A 1 92 ? 1.357 3.457 14.492 1.00 93.31 92 PHE A O 1
ATOM 774 N N . ARG A 1 93 ? 2.566 1.575 14.231 1.00 91.56 93 ARG A N 1
ATOM 775 C CA . ARG A 1 93 ? 3.822 2.092 14.789 1.00 91.56 93 ARG A CA 1
ATOM 776 C C . ARG A 1 93 ? 4.936 2.000 13.750 1.00 91.56 93 ARG A C 1
ATOM 778 O O . ARG A 1 93 ? 5.493 0.913 13.574 1.00 91.56 93 ARG A O 1
ATOM 785 N N . PRO A 1 94 ? 5.280 3.105 13.072 1.00 90.44 94 PRO A N 1
ATOM 786 C CA . PRO A 1 94 ? 6.433 3.142 12.184 1.00 90.44 94 PRO A CA 1
ATOM 787 C C . PRO A 1 94 ? 7.726 2.773 12.913 1.00 90.44 94 PRO A C 1
ATOM 789 O O . PRO A 1 94 ? 7.989 3.245 14.018 1.00 90.44 94 PRO A O 1
ATOM 792 N N . ILE A 1 95 ? 8.539 1.919 12.293 1.00 88.75 95 ILE A N 1
ATOM 793 C CA . ILE A 1 95 ? 9.878 1.583 12.775 1.00 88.75 95 ILE A CA 1
ATOM 794 C C . ILE A 1 95 ? 10.852 2.606 12.194 1.00 88.75 95 ILE A C 1
ATOM 796 O O . ILE A 1 95 ? 11.114 2.624 10.990 1.00 88.75 95 ILE A O 1
ATOM 800 N N . ILE A 1 96 ? 11.386 3.469 13.055 1.00 78.19 96 ILE A N 1
ATOM 801 C CA . ILE A 1 96 ? 12.397 4.456 12.673 1.00 78.19 96 ILE A CA 1
ATOM 802 C C . ILE A 1 96 ? 13.767 3.784 12.782 1.00 78.19 96 ILE A C 1
ATOM 804 O O . ILE A 1 96 ? 14.272 3.532 13.876 1.00 78.19 96 ILE A O 1
ATOM 808 N N . LEU A 1 97 ? 14.365 3.448 11.639 1.00 64.25 97 LEU A N 1
ATOM 809 C CA . LEU A 1 97 ? 15.721 2.910 11.599 1.00 64.25 97 LEU A CA 1
ATOM 810 C C . LEU A 1 97 ? 16.715 4.070 11.696 1.00 64.25 97 LEU A C 1
ATOM 812 O O . LEU A 1 97 ? 17.040 4.707 10.698 1.00 64.25 97 LEU A O 1
ATOM 816 N N . ASN A 1 98 ? 17.227 4.314 12.903 1.00 56.56 98 ASN A N 1
ATOM 817 C CA . ASN A 1 98 ? 18.231 5.352 13.177 1.00 56.56 98 ASN A CA 1
ATOM 818 C C . ASN A 1 98 ? 19.557 5.163 12.404 1.00 56.56 98 ASN A C 1
ATOM 820 O O . ASN A 1 98 ? 20.406 6.047 12.435 1.00 56.56 98 ASN A O 1
ATOM 824 N N . SER A 1 99 ? 19.764 4.021 11.735 1.00 48.16 99 SER A N 1
ATOM 825 C CA . SER A 1 99 ? 21.019 3.666 11.060 1.00 48.16 99 SER A CA 1
ATOM 826 C C . SER A 1 99 ? 21.022 3.868 9.543 1.00 48.16 99 SER A C 1
ATOM 828 O O . SER A 1 99 ? 22.060 3.658 8.914 1.00 48.16 99 SER A O 1
ATOM 830 N N . ILE A 1 100 ? 19.905 4.261 8.924 1.00 51.09 100 ILE A N 1
ATOM 831 C CA . ILE A 1 100 ? 19.875 4.424 7.470 1.00 51.09 100 ILE A CA 1
ATOM 832 C C . ILE A 1 100 ? 20.245 5.866 7.117 1.00 51.09 100 ILE A C 1
ATOM 834 O O . ILE A 1 100 ? 19.416 6.768 7.158 1.00 51.09 100 ILE A O 1
ATOM 838 N N . ASN A 1 101 ? 21.496 6.047 6.691 1.00 46.34 101 ASN A N 1
ATOM 839 C CA . ASN A 1 101 ? 22.026 7.226 5.992 1.00 46.34 101 ASN A CA 1
ATOM 840 C C . ASN A 1 101 ? 21.368 7.425 4.602 1.00 46.34 101 ASN A C 1
ATOM 842 O O . ASN A 1 101 ? 22.040 7.665 3.601 1.00 46.34 101 ASN A O 1
ATOM 846 N N . ASN A 1 102 ? 20.045 7.288 4.500 1.00 54.06 102 ASN A N 1
ATOM 847 C CA . ASN A 1 102 ? 19.312 7.573 3.278 1.00 54.06 102 ASN A CA 1
ATOM 848 C C . ASN A 1 102 ? 18.810 9.011 3.354 1.00 54.06 102 ASN A C 1
ATOM 850 O O . ASN A 1 102 ? 17.923 9.330 4.135 1.00 54.06 102 ASN A O 1
ATOM 854 N N . ASN A 1 103 ? 19.314 9.863 2.461 1.00 60.97 103 ASN A N 1
ATOM 855 C CA . ASN A 1 103 ? 18.752 11.198 2.212 1.00 60.97 103 ASN A CA 1
ATOM 856 C C . ASN A 1 103 ? 17.288 11.150 1.713 1.00 60.97 103 ASN A C 1
ATOM 858 O O . ASN A 1 103 ? 16.627 12.184 1.596 1.00 60.97 103 ASN A O 1
ATOM 862 N N . ASN A 1 104 ? 16.789 9.959 1.375 1.00 71.94 104 ASN A N 1
ATOM 863 C CA . ASN A 1 104 ? 15.449 9.736 0.856 1.00 71.94 104 ASN A CA 1
ATOM 864 C C . ASN A 1 104 ? 14.415 9.748 1.986 1.00 71.94 104 ASN A C 1
ATOM 866 O O . ASN A 1 104 ? 14.672 9.288 3.092 1.00 71.94 104 ASN A O 1
ATOM 870 N N . LYS A 1 105 ? 13.215 10.253 1.695 1.00 86.50 105 LYS A N 1
ATOM 871 C CA . LYS A 1 105 ? 12.111 10.311 2.669 1.00 86.50 105 LYS A CA 1
ATOM 872 C C . LYS A 1 105 ? 11.409 8.953 2.768 1.00 86.50 105 LYS A C 1
ATOM 874 O O . LYS A 1 105 ? 11.491 8.153 1.844 1.00 86.50 105 LYS A O 1
ATOM 879 N N . SER A 1 106 ? 10.648 8.707 3.827 1.00 89.88 106 SER A N 1
ATOM 880 C CA . SER A 1 106 ? 9.800 7.509 3.904 1.00 89.88 106 SER A CA 1
ATOM 881 C C . SER A 1 106 ? 8.692 7.521 2.841 1.00 89.88 106 SER A C 1
ATOM 883 O O . SER A 1 106 ? 8.148 8.580 2.491 1.00 89.88 106 SER A O 1
ATOM 885 N N . CYS A 1 107 ? 8.334 6.342 2.319 1.00 91.81 107 CYS A N 1
ATOM 886 C CA . CYS A 1 107 ? 7.141 6.182 1.488 1.00 91.81 107 CYS A CA 1
ATOM 887 C C . CYS A 1 107 ? 5.854 6.266 2.318 1.00 91.81 107 CYS A C 1
ATOM 889 O O . CYS A 1 107 ? 4.790 6.580 1.776 1.00 91.81 107 CYS A O 1
ATOM 891 N N . SER A 1 108 ? 5.923 6.033 3.631 1.00 90.94 108 SER A N 1
ATOM 892 C CA . SER A 1 108 ? 4.809 6.366 4.511 1.00 90.94 108 SER A CA 1
ATOM 893 C C . SER A 1 108 ? 4.677 7.882 4.615 1.00 90.94 108 SER A C 1
ATOM 895 O O . SER A 1 108 ? 5.662 8.623 4.603 1.00 90.94 108 SER A O 1
ATOM 897 N N . VAL A 1 109 ? 3.438 8.368 4.654 1.00 86.75 109 VAL A N 1
ATOM 898 C CA . VAL A 1 109 ? 3.191 9.782 4.967 1.00 86.75 109 VAL A CA 1
ATOM 899 C C . VAL A 1 109 ? 3.251 10.000 6.478 1.00 86.75 109 VAL A C 1
ATOM 901 O O . VAL A 1 109 ? 3.482 11.125 6.891 1.00 86.75 109 VAL A O 1
ATOM 904 N N . GLN A 1 110 ? 3.067 8.947 7.278 1.00 84.56 110 GLN A N 1
ATOM 905 C CA . GLN A 1 110 ? 3.087 8.996 8.734 1.00 84.56 110 GLN A CA 1
ATOM 906 C C . GLN A 1 110 ? 4.377 8.359 9.232 1.00 84.56 110 GLN A C 1
ATOM 908 O O . GLN A 1 110 ? 4.590 7.164 9.031 1.00 84.56 110 GLN A O 1
ATOM 913 N N . VAL A 1 111 ? 5.212 9.140 9.912 1.00 82.75 111 VAL A N 1
ATOM 914 C CA . VAL A 1 111 ? 6.425 8.624 10.576 1.00 82.75 111 VAL A CA 1
ATOM 915 C C . VAL A 1 111 ? 6.302 8.616 12.101 1.00 82.75 111 VAL A C 1
ATOM 917 O O . VAL A 1 111 ? 7.297 8.493 12.804 1.00 82.75 111 VAL A O 1
ATOM 920 N N . PHE A 1 112 ? 5.072 8.694 12.611 1.00 87.56 112 PHE A N 1
ATOM 921 C CA . PHE A 1 112 ? 4.733 8.574 14.027 1.00 87.56 112 PHE A CA 1
ATOM 922 C C . PHE A 1 112 ? 3.624 7.545 14.259 1.00 87.56 112 PHE A C 1
ATOM 924 O O . PHE A 1 112 ? 2.896 7.171 13.336 1.00 87.56 112 PHE A O 1
ATOM 931 N N . ALA A 1 113 ? 3.468 7.114 15.512 1.00 90.88 113 ALA A N 1
ATOM 932 C CA . ALA A 1 113 ? 2.443 6.153 15.897 1.00 90.88 113 ALA A CA 1
ATOM 933 C C . ALA A 1 113 ? 1.042 6.781 16.012 1.00 90.88 113 ALA A C 1
ATOM 935 O O . ALA A 1 113 ? 0.867 7.847 16.610 1.00 90.88 113 ALA A O 1
ATOM 936 N N . TYR A 1 114 ? 0.030 6.096 15.480 1.00 93.00 114 TYR A N 1
ATOM 937 C CA . TYR A 1 114 ? -1.375 6.507 15.561 1.00 93.00 114 TYR A CA 1
ATOM 938 C C . TYR A 1 114 ? -2.311 5.297 15.620 1.00 93.00 114 TYR A C 1
ATOM 940 O O . TYR A 1 114 ? -1.955 4.199 15.190 1.00 93.00 114 TYR A O 1
ATOM 948 N N . ARG A 1 115 ? -3.520 5.497 16.150 1.00 93.81 115 ARG A N 1
ATOM 949 C CA . ARG A 1 115 ? -4.514 4.441 16.375 1.00 93.81 115 ARG A CA 1
ATOM 950 C C . ARG A 1 115 ? -5.906 4.865 15.925 1.00 93.81 115 ARG A C 1
ATOM 952 O O . ARG A 1 115 ? -6.311 5.993 16.178 1.00 93.81 115 ARG A O 1
ATOM 959 N N . PHE A 1 116 ? -6.645 3.944 15.318 1.00 95.25 116 PHE A N 1
ATOM 960 C CA . PHE A 1 116 ? -8.095 4.036 15.153 1.00 95.25 116 PHE A CA 1
ATOM 961 C C . PHE A 1 116 ? -8.796 3.241 16.243 1.00 95.25 116 PHE A C 1
ATOM 963 O O . PHE A 1 116 ? -8.369 2.133 16.559 1.00 95.25 116 PHE A O 1
ATOM 970 N N . GLU A 1 117 ? -9.878 3.783 16.781 1.00 94.75 117 GLU A N 1
ATOM 971 C CA . GLU A 1 117 ? -10.731 3.144 17.778 1.00 94.75 117 GLU A CA 1
ATOM 972 C C . GLU A 1 117 ? -12.201 3.380 17.416 1.00 94.75 117 GLU A C 1
ATOM 974 O O . GLU A 1 117 ? -12.609 4.514 17.164 1.00 94.75 117 GLU A O 1
ATOM 979 N N . LEU A 1 118 ? -12.994 2.312 17.367 1.00 93.69 118 LEU A N 1
ATOM 980 C CA . LEU A 1 118 ? -14.438 2.378 17.175 1.00 93.69 118 LEU A CA 1
ATOM 981 C C . LEU A 1 118 ? -15.127 2.499 18.541 1.00 93.69 118 LEU A C 1
ATOM 983 O O . LEU A 1 118 ? -15.027 1.615 19.391 1.00 93.69 118 LEU A O 1
ATOM 987 N N . LEU A 1 119 ? -15.877 3.581 18.728 1.00 92.38 119 LEU A N 1
ATOM 988 C CA . LEU A 1 119 ? -16.697 3.842 19.905 1.00 92.38 119 LEU A CA 1
ATOM 989 C C . LEU A 1 119 ? -18.156 3.513 19.564 1.00 92.38 119 LEU A C 1
ATOM 991 O O . LEU A 1 119 ? -18.930 4.409 19.229 1.00 92.38 119 LEU A O 1
ATOM 995 N N . ILE A 1 120 ? -18.528 2.225 19.622 1.00 86.50 120 ILE A N 1
ATOM 996 C CA . ILE A 1 120 ? -19.868 1.736 19.215 1.00 86.50 120 ILE A CA 1
ATOM 997 C C . ILE A 1 120 ? -20.983 2.519 19.907 1.00 86.50 120 ILE A C 1
ATOM 999 O O . ILE A 1 120 ? -21.890 3.015 19.253 1.00 86.50 120 ILE A O 1
ATOM 1003 N N . ASN A 1 121 ? -20.887 2.679 21.227 1.00 87.44 121 ASN A N 1
ATOM 1004 C CA . ASN A 1 121 ? -21.942 3.319 22.016 1.00 87.44 121 ASN A CA 1
ATOM 1005 C C . ASN A 1 121 ? -22.119 4.809 21.688 1.00 87.44 121 ASN A C 1
ATOM 1007 O O . ASN A 1 121 ? -23.167 5.377 21.974 1.00 87.44 121 ASN A O 1
ATOM 1011 N N . GLU A 1 122 ? -21.098 5.443 21.108 1.00 88.44 122 GLU A N 1
ATOM 1012 C CA . GLU A 1 122 ? -21.128 6.853 20.722 1.00 88.44 122 GLU A CA 1
ATOM 1013 C C . GLU A 1 122 ? -21.337 7.052 19.218 1.00 88.44 122 GLU A C 1
ATOM 1015 O O . GLU A 1 122 ? -21.445 8.193 18.781 1.00 88.44 122 GLU A O 1
ATOM 1020 N N . ASN A 1 123 ? -21.379 5.977 18.419 1.00 87.38 123 ASN A N 1
ATOM 1021 C CA . ASN A 1 123 ? -21.351 6.035 16.955 1.00 87.38 123 ASN A CA 1
ATOM 1022 C C . ASN A 1 123 ? -20.235 6.951 16.431 1.00 87.38 123 ASN A C 1
ATOM 1024 O O . ASN A 1 123 ? -20.460 7.828 15.593 1.00 87.38 123 ASN A O 1
ATOM 1028 N N . LYS A 1 124 ? -19.017 6.758 16.943 1.00 91.75 124 LYS A N 1
ATOM 1029 C CA . LYS A 1 124 ? -17.840 7.538 16.549 1.00 91.75 124 LYS A CA 1
ATOM 1030 C C . LYS A 1 124 ? -16.657 6.648 16.230 1.00 91.75 124 LYS A C 1
ATOM 1032 O O . LYS A 1 124 ? -16.472 5.587 16.821 1.00 91.75 124 LYS A O 1
ATOM 1037 N N . ILE A 1 125 ? -15.794 7.147 15.355 1.00 93.62 125 ILE A N 1
ATOM 1038 C CA . ILE A 1 125 ? -14.445 6.618 15.168 1.00 93.62 125 ILE A CA 1
ATOM 1039 C C . ILE A 1 125 ? -13.467 7.658 15.702 1.00 93.62 125 ILE A C 1
ATOM 1041 O O . ILE A 1 125 ? -13.512 8.827 15.314 1.00 93.62 125 ILE A O 1
ATOM 1045 N N . ARG A 1 126 ? -12.578 7.236 16.596 1.00 94.38 126 ARG A N 1
ATOM 1046 C CA . ARG A 1 126 ? -11.532 8.069 17.178 1.00 94.38 126 ARG A CA 1
ATOM 1047 C C . ARG A 1 126 ? -10.193 7.757 16.513 1.00 94.38 126 ARG A C 1
ATOM 1049 O O . ARG A 1 126 ? -9.765 6.609 16.472 1.00 94.38 126 ARG A O 1
ATOM 1056 N N . LEU A 1 127 ? -9.525 8.786 16.004 1.00 94.12 127 LEU A N 1
ATOM 1057 C CA . LEU A 1 127 ? -8.125 8.753 15.581 1.00 94.12 127 LEU A CA 1
ATOM 1058 C C . LEU A 1 127 ? -7.270 9.326 16.712 1.00 94.12 127 LEU A C 1
ATOM 1060 O O . LEU A 1 127 ? -7.417 10.496 17.034 1.00 94.12 127 LEU A O 1
ATOM 1064 N N . ILE A 1 128 ? -6.372 8.538 17.288 1.00 92.38 128 ILE A N 1
ATOM 1065 C CA . ILE A 1 128 ? -5.486 8.928 18.391 1.00 92.38 128 ILE A CA 1
ATOM 1066 C C . ILE A 1 128 ? -4.061 9.059 17.855 1.00 9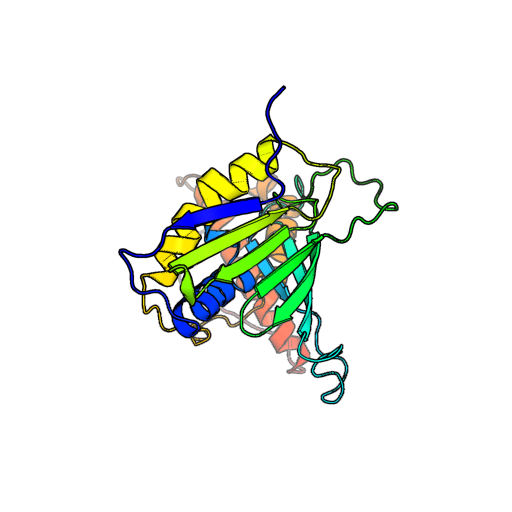2.38 128 ILE A C 1
ATOM 1068 O O . ILE A 1 128 ? -3.585 8.173 17.143 1.00 92.38 128 ILE A O 1
ATOM 1072 N N . ILE A 1 129 ? -3.369 10.142 18.207 1.00 90.81 129 ILE A N 1
ATOM 1073 C CA . ILE A 1 129 ? -1.953 10.351 17.890 1.00 90.81 129 ILE A CA 1
ATOM 1074 C C . ILE A 1 129 ? -1.137 10.000 19.132 1.00 90.81 129 ILE A C 1
ATOM 1076 O O . ILE A 1 129 ? -1.315 10.614 20.179 1.00 90.81 129 ILE A O 1
ATOM 1080 N N . ILE A 1 130 ? -0.268 8.998 19.020 1.00 85.75 130 ILE A N 1
ATOM 1081 C CA . ILE A 1 130 ? 0.411 8.385 20.173 1.00 85.75 130 ILE A CA 1
ATOM 1082 C C . ILE A 1 130 ? 1.785 9.007 20.417 1.00 85.75 130 ILE A C 1
ATOM 1084 O O . ILE A 1 130 ? 2.244 9.058 21.554 1.00 85.75 130 ILE A O 1
ATOM 1088 N N . ASP A 1 131 ? 2.444 9.484 19.363 1.00 76.56 131 ASP A N 1
ATOM 1089 C CA . ASP A 1 131 ? 3.733 10.163 19.488 1.00 76.56 131 ASP A CA 1
ATOM 1090 C C . ASP A 1 131 ? 3.554 11.662 19.769 1.00 76.56 131 ASP A C 1
ATOM 1092 O O . ASP A 1 131 ? 2.661 12.312 19.218 1.00 76.56 131 ASP A O 1
ATOM 1096 N N . ASN A 1 132 ? 4.452 12.219 20.580 1.00 64.00 132 ASN A N 1
ATOM 1097 C CA . ASN A 1 132 ? 4.541 13.645 20.879 1.00 64.00 132 ASN A CA 1
ATOM 1098 C C . ASN A 1 132 ? 5.348 14.420 19.824 1.00 64.00 132 ASN A C 1
ATOM 1100 O O . ASN A 1 132 ? 5.162 15.631 19.697 1.00 64.00 132 ASN A O 1
ATOM 1104 N N . ASN A 1 133 ? 6.181 13.746 19.020 1.00 66.25 133 ASN A N 1
ATOM 1105 C CA . ASN A 1 133 ? 6.938 14.334 17.906 1.00 66.25 133 ASN A CA 1
ATOM 1106 C C . ASN A 1 133 ? 6.051 14.542 16.664 1.00 66.25 133 ASN A C 1
ATOM 1108 O O . ASN A 1 133 ? 6.314 14.057 15.564 1.00 66.25 133 ASN A O 1
ATOM 1112 N N . LYS A 1 134 ? 4.947 15.260 16.866 1.00 67.81 134 LYS A N 1
ATOM 1113 C CA . LYS A 1 134 ? 3.873 15.463 15.897 1.00 67.81 134 LYS A CA 1
ATOM 1114 C C . LYS A 1 134 ? 4.300 16.429 14.793 1.00 67.81 134 LYS A C 1
ATOM 1116 O O . LYS A 1 134 ? 4.654 17.576 15.059 1.00 67.81 134 LYS A O 1
ATOM 1121 N N . ILE A 1 135 ? 4.165 16.003 13.537 1.00 78.50 135 ILE A N 1
ATOM 1122 C CA . ILE A 1 135 ? 4.301 16.880 12.368 1.00 78.50 135 ILE A CA 1
ATOM 1123 C C . ILE A 1 135 ? 2.897 17.281 11.902 1.00 78.50 135 ILE A C 1
ATOM 1125 O O . ILE A 1 135 ? 2.127 16.454 11.416 1.00 78.50 135 ILE A O 1
ATOM 1129 N N . GLU A 1 136 ? 2.561 18.568 12.012 1.00 83.62 136 GLU A N 1
ATOM 1130 C CA . GLU A 1 136 ? 1.219 19.098 11.713 1.00 83.62 136 GLU A CA 1
ATOM 1131 C C . GLU A 1 136 ? 0.704 18.689 10.323 1.00 83.62 136 GLU A C 1
ATOM 1133 O O . GLU A 1 136 ? -0.442 18.267 10.174 1.00 83.62 136 GLU A O 1
ATOM 1138 N N . LYS A 1 137 ? 1.567 18.738 9.299 1.00 86.94 137 LYS A N 1
ATOM 1139 C CA . LYS A 1 137 ? 1.207 18.360 7.920 1.00 86.94 137 LYS A CA 1
ATOM 1140 C C . LYS A 1 137 ? 0.788 16.895 7.790 1.00 86.94 137 LYS A C 1
ATOM 1142 O O . LYS A 1 137 ? -0.080 16.577 6.980 1.00 86.94 137 LYS A O 1
ATOM 1147 N N . GLU A 1 138 ? 1.398 16.006 8.561 1.00 88.38 138 GLU A N 1
ATOM 1148 C CA . GLU A 1 138 ? 1.107 14.572 8.536 1.00 88.38 138 GLU A CA 1
ATOM 1149 C C . GLU A 1 138 ? -0.195 14.255 9.281 1.00 88.38 138 GLU A C 1
ATOM 1151 O O . GLU A 1 138 ? -1.005 13.461 8.800 1.00 88.38 138 GLU A O 1
ATOM 1156 N N . ILE A 1 139 ? -0.456 14.955 10.391 1.00 87.94 139 ILE A N 1
ATOM 1157 C CA . ILE A 1 139 ? -1.747 14.913 11.093 1.00 87.94 139 ILE A CA 1
ATOM 1158 C C . ILE A 1 139 ? -2.865 15.436 10.187 1.00 87.94 139 ILE A C 1
ATOM 1160 O O . ILE A 1 139 ? -3.919 14.810 10.057 1.00 87.94 139 ILE A O 1
ATOM 1164 N N . LEU A 1 140 ? -2.629 16.560 9.508 1.00 90.12 140 LEU A N 1
ATO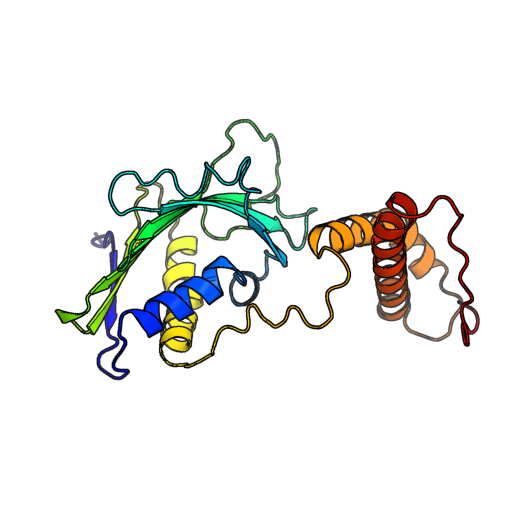M 1165 C CA . LEU A 1 140 ? -3.590 17.126 8.568 1.00 90.12 140 LEU A CA 1
ATOM 1166 C C . LEU A 1 140 ? -3.854 16.169 7.401 1.00 90.12 140 LEU A C 1
ATOM 1168 O O . LEU A 1 140 ? -4.980 16.089 6.910 1.00 90.12 140 LEU A O 1
ATOM 1172 N N . TRP A 1 141 ? -2.850 15.397 6.979 1.00 93.44 141 TRP A N 1
ATOM 1173 C CA . TRP A 1 141 ? -3.045 14.357 5.977 1.00 93.44 141 TRP A CA 1
ATOM 1174 C C . TRP A 1 141 ? -3.970 13.243 6.481 1.00 93.44 141 TRP A C 1
ATOM 1176 O O . TRP A 1 141 ? -4.905 12.883 5.763 1.00 93.44 141 TRP A O 1
ATOM 1186 N N . LEU A 1 142 ? -3.775 12.749 7.711 1.00 92.94 142 LEU A N 1
ATOM 1187 C CA . LEU A 1 142 ? -4.668 11.754 8.321 1.00 92.94 142 LEU A CA 1
ATOM 1188 C C . LEU A 1 142 ? -6.114 12.268 8.363 1.00 92.94 142 LEU A C 1
ATOM 1190 O O . LEU A 1 142 ? -7.030 11.588 7.896 1.00 92.94 142 LEU A O 1
ATOM 1194 N N . LYS A 1 143 ? -6.307 13.503 8.835 1.00 92.00 143 LYS A N 1
ATOM 1195 C CA . LYS A 1 143 ? -7.627 14.133 8.948 1.00 92.00 143 LYS A CA 1
ATOM 1196 C C . LYS A 1 143 ? -8.297 14.378 7.595 1.00 92.00 143 LYS A C 1
ATOM 1198 O O . LYS A 1 143 ? -9.467 14.058 7.434 1.00 92.00 143 LYS A O 1
ATOM 1203 N N . ASN A 1 144 ? -7.580 14.949 6.629 1.00 93.25 144 ASN A N 1
ATOM 1204 C CA . ASN A 1 144 ? -8.194 15.467 5.401 1.00 93.25 144 ASN A CA 1
ATOM 1205 C C . ASN A 1 144 ? -8.153 14.481 4.227 1.00 93.25 144 ASN A C 1
ATOM 1207 O O . ASN A 1 144 ? -8.899 14.654 3.268 1.00 93.25 144 ASN A O 1
ATOM 1211 N N . ASN A 1 145 ? -7.279 13.469 4.262 1.00 94.12 145 ASN A N 1
ATOM 1212 C CA . ASN A 1 145 ? -7.109 12.520 3.156 1.00 94.12 145 ASN A CA 1
ATOM 1213 C C . ASN A 1 145 ? -7.512 11.099 3.550 1.00 94.12 145 ASN A C 1
ATOM 1215 O O . ASN A 1 145 ? -8.200 10.432 2.775 1.00 94.12 145 ASN A O 1
ATOM 1219 N N . LEU A 1 146 ? -7.087 10.631 4.730 1.00 95.00 146 LEU A N 1
ATOM 1220 C CA . LEU A 1 146 ? -7.369 9.265 5.170 1.00 95.00 146 LEU A CA 1
ATOM 1221 C C . LEU A 1 146 ? -8.776 9.122 5.742 1.00 95.00 146 LEU A C 1
ATOM 1223 O O . LEU A 1 146 ? -9.525 8.285 5.252 1.00 95.00 146 LEU A O 1
ATOM 1227 N N . MET A 1 147 ? -9.162 9.945 6.717 1.00 93.94 147 MET A N 1
ATOM 1228 C CA . MET A 1 147 ? -10.457 9.808 7.398 1.00 93.94 147 MET A CA 1
ATOM 1229 C C . MET A 1 147 ? -11.684 9.892 6.489 1.00 93.94 147 MET A C 1
ATOM 1231 O O . MET A 1 147 ? -12.537 9.013 6.601 1.00 93.94 147 MET A O 1
ATOM 1235 N N . PRO A 1 148 ? -11.765 10.804 5.504 1.00 92.94 148 PRO A N 1
ATOM 1236 C CA . PRO A 1 148 ? -12.888 10.811 4.571 1.00 92.94 148 PRO A CA 1
ATOM 1237 C C . PRO A 1 148 ? -12.996 9.512 3.760 1.00 92.94 148 PRO A C 1
ATOM 1239 O O . PRO A 1 148 ? -14.094 9.010 3.531 1.00 92.94 148 PRO A O 1
ATOM 1242 N N . LYS A 1 149 ? -11.859 8.930 3.348 1.00 93.44 149 LYS A N 1
ATOM 1243 C CA . LYS A 1 149 ? -11.839 7.633 2.655 1.00 93.44 149 LYS A CA 1
ATOM 1244 C C . LYS A 1 149 ? -12.186 6.485 3.590 1.00 93.44 149 LYS A C 1
ATOM 1246 O O . LYS A 1 149 ? -12.926 5.599 3.191 1.00 93.44 149 LYS A O 1
ATOM 1251 N N . PHE A 1 150 ? -11.683 6.528 4.815 1.00 93.00 150 PHE A N 1
ATOM 1252 C CA . PHE A 1 150 ? -11.910 5.507 5.823 1.00 93.00 150 PHE A CA 1
ATOM 1253 C C . PHE A 1 150 ? -13.387 5.392 6.208 1.00 93.00 150 PHE A C 1
ATOM 1255 O O . PHE A 1 150 ? -13.949 4.302 6.172 1.00 93.00 150 PHE A O 1
ATOM 1262 N N . ILE A 1 151 ? -14.041 6.524 6.480 1.00 91.50 151 ILE A N 1
ATOM 1263 C CA . ILE A 1 151 ? -15.482 6.578 6.763 1.00 91.50 151 ILE A CA 1
ATOM 1264 C C . ILE A 1 151 ? -16.274 6.084 5.551 1.00 91.50 151 ILE A C 1
ATOM 1266 O O . ILE A 1 151 ? -17.189 5.277 5.700 1.00 91.50 151 ILE A O 1
ATOM 1270 N N . LYS A 1 152 ? -15.880 6.492 4.336 1.00 90.81 152 LYS A N 1
ATOM 1271 C CA . LYS A 1 152 ? -16.485 5.976 3.103 1.00 90.81 152 LYS A CA 1
ATOM 1272 C C . LYS A 1 152 ? -16.338 4.457 2.977 1.00 90.81 152 LYS A C 1
ATOM 1274 O O . LYS A 1 152 ? -17.272 3.807 2.535 1.00 90.81 152 LYS A O 1
ATOM 1279 N N . TRP A 1 153 ? -15.202 3.879 3.362 1.00 91.00 153 TRP A N 1
ATOM 1280 C CA . TRP A 1 153 ? -15.022 2.424 3.349 1.00 91.00 153 TRP A CA 1
ATOM 1281 C C . TRP A 1 153 ? -15.895 1.712 4.371 1.00 91.00 153 TRP A C 1
ATOM 1283 O O . TRP A 1 153 ? -16.387 0.632 4.073 1.00 91.00 153 TRP A O 1
ATOM 1293 N N . CYS A 1 154 ? -16.141 2.328 5.527 1.00 88.12 154 CYS A N 1
ATOM 1294 C CA . CYS A 1 154 ? -17.072 1.776 6.505 1.00 88.12 154 CYS A CA 1
ATOM 1295 C C . CYS A 1 154 ? -18.526 1.797 6.003 1.00 88.12 154 CYS A C 1
ATOM 1297 O O . CYS A 1 154 ? -19.307 0.942 6.383 1.00 88.12 154 CYS A O 1
ATOM 1299 N N . GLN A 1 155 ? -18.904 2.758 5.152 1.00 84.88 155 GLN A N 1
ATOM 1300 C CA . GLN A 1 155 ? -20.247 2.822 4.545 1.00 84.88 155 GLN A CA 1
ATOM 1301 C C . GLN A 1 155 ? -20.475 1.746 3.487 1.00 84.88 155 GLN A C 1
ATOM 1303 O O . GLN A 1 155 ? -21.608 1.419 3.141 1.00 84.88 155 GLN A O 1
ATOM 1308 N N . THR A 1 156 ? -19.396 1.277 2.875 1.00 76.94 156 THR A N 1
ATOM 1309 C CA . THR A 1 156 ? -19.493 0.362 1.757 1.00 76.94 156 THR A CA 1
ATOM 1310 C C . THR A 1 156 ? -19.399 -1.064 2.269 1.00 76.94 156 THR A C 1
ATOM 1312 O O . THR A 1 156 ? -18.351 -1.454 2.779 1.00 76.94 156 THR A O 1
ATOM 1315 N N . ASN A 1 157 ? -20.432 -1.871 2.016 1.00 61.75 157 ASN A N 1
ATOM 1316 C CA . ASN A 1 157 ? -20.347 -3.335 2.047 1.00 61.75 157 ASN A CA 1
ATOM 1317 C C . ASN A 1 157 ? -19.488 -3.834 0.875 1.00 61.75 157 ASN A C 1
ATOM 1319 O O . ASN A 1 157 ? -19.917 -4.647 0.060 1.00 61.75 157 ASN A O 1
ATOM 1323 N N . ILE A 1 158 ? -18.278 -3.288 0.733 1.00 59.91 158 ILE A N 1
ATOM 1324 C CA . ILE A 1 158 ? -17.250 -3.914 -0.078 1.00 59.91 158 ILE A CA 1
ATOM 1325 C C . ILE A 1 158 ? -16.895 -5.163 0.712 1.00 59.91 158 ILE A C 1
ATOM 1327 O O . ILE A 1 158 ? -16.125 -5.106 1.673 1.00 59.91 158 ILE A O 1
ATOM 1331 N N . GLU A 1 159 ? -17.481 -6.288 0.310 1.00 53.72 159 GLU A N 1
ATOM 1332 C CA . GLU A 1 159 ? -16.833 -7.571 0.510 1.00 53.72 159 GLU A CA 1
ATOM 1333 C C . GLU A 1 159 ? -15.420 -7.381 -0.022 1.00 53.72 159 GLU A C 1
ATOM 1335 O O . GLU A 1 159 ? -15.195 -7.147 -1.215 1.00 53.72 159 GLU A O 1
ATOM 1340 N N . ASN A 1 160 ? -14.455 -7.342 0.893 1.00 51.50 160 ASN A N 1
ATOM 1341 C CA . ASN A 1 160 ? -13.071 -7.377 0.500 1.00 51.50 160 ASN A CA 1
ATOM 1342 C C . ASN A 1 160 ? -12.890 -8.720 -0.192 1.00 51.50 160 ASN A C 1
ATOM 1344 O O . ASN A 1 160 ? -12.606 -9.719 0.461 1.00 51.50 160 ASN A O 1
ATOM 1348 N N . SER A 1 161 ? -12.983 -8.728 -1.520 1.00 47.25 161 SER A N 1
ATOM 1349 C CA . SER A 1 161 ? -12.285 -9.712 -2.316 1.00 47.25 161 SER A CA 1
ATOM 1350 C C . SER A 1 161 ? -10.790 -9.434 -2.109 1.00 47.25 161 SER A C 1
ATOM 1352 O O . SER A 1 161 ? -10.064 -8.852 -2.918 1.00 47.25 161 SER A O 1
ATOM 1354 N N . THR A 1 162 ? -10.281 -9.865 -0.957 1.00 47.47 162 THR A N 1
ATOM 1355 C CA . THR A 1 162 ? -8.943 -10.448 -0.907 1.00 47.47 162 THR A CA 1
ATOM 1356 C C . THR A 1 162 ? -8.826 -11.520 -2.005 1.00 47.47 162 THR A C 1
ATOM 1358 O O . THR A 1 162 ? -7.744 -11.705 -2.543 1.00 47.47 162 THR A O 1
ATOM 1361 N N . GLU A 1 163 ? -9.962 -12.082 -2.447 1.00 43.81 163 GLU A N 1
ATOM 1362 C CA . GLU A 1 163 ? -10.201 -12.874 -3.661 1.00 43.81 163 GLU A CA 1
ATOM 1363 C C . GLU A 1 163 ? -10.146 -12.136 -5.018 1.00 43.81 163 GLU A C 1
ATOM 1365 O O . GLU A 1 163 ? -10.460 -12.729 -6.045 1.00 43.81 163 GLU A O 1
ATOM 1370 N N . ASN A 1 164 ? -9.612 -10.913 -5.113 1.00 44.16 164 ASN A N 1
ATOM 1371 C CA . ASN A 1 164 ? -8.939 -10.515 -6.365 1.00 44.16 164 ASN A CA 1
ATOM 1372 C C . ASN A 1 164 ? -7.525 -11.141 -6.431 1.00 44.16 164 ASN A C 1
ATOM 1374 O O . ASN A 1 164 ? -6.546 -10.496 -6.813 1.00 44.16 164 ASN A O 1
ATOM 1378 N N . THR A 1 165 ? -7.420 -12.411 -6.021 1.00 48.31 165 THR A N 1
ATOM 1379 C CA . THR A 1 165 ? -6.359 -13.361 -6.385 1.00 48.31 165 THR A CA 1
ATOM 1380 C C . THR A 1 165 ? -6.469 -13.775 -7.851 1.00 48.31 165 THR A C 1
ATOM 1382 O O . THR A 1 165 ? -5.544 -14.374 -8.397 1.00 48.31 165 THR A O 1
ATOM 1385 N N . THR A 1 166 ? -7.560 -13.420 -8.525 1.00 49.34 166 THR A N 1
ATOM 1386 C CA . THR A 1 166 ? -7.706 -13.567 -9.965 1.00 49.34 166 THR A CA 1
ATOM 1387 C C . THR A 1 166 ? -6.658 -12.704 -10.687 1.00 49.34 166 THR A C 1
ATOM 1389 O O . THR A 1 166 ? -6.752 -11.482 -10.754 1.00 49.34 166 THR A O 1
ATOM 1392 N N . LEU A 1 167 ? -5.650 -13.385 -11.255 1.00 55.78 167 LEU A N 1
ATOM 1393 C CA . LEU A 1 167 ? -4.700 -12.943 -12.298 1.00 55.78 167 LEU A CA 1
ATOM 1394 C C . LEU A 1 167 ? -3.322 -12.383 -11.882 1.00 55.78 167 LEU A C 1
ATOM 1396 O O . LEU A 1 167 ? -2.529 -12.047 -12.765 1.00 55.78 167 LEU A O 1
ATOM 1400 N N . LYS A 1 168 ? -2.949 -12.323 -10.596 1.00 69.88 168 LYS A N 1
ATOM 1401 C CA . LYS A 1 168 ? -1.563 -11.951 -10.226 1.00 69.88 168 LYS A CA 1
ATOM 1402 C C . LYS A 1 168 ? -0.650 -13.170 -10.219 1.00 69.88 168 LYS A C 1
ATOM 1404 O O . LYS A 1 168 ? -0.497 -13.837 -9.204 1.00 69.88 168 LYS A O 1
ATOM 1409 N N . LEU A 1 169 ? -0.028 -13.430 -11.365 1.00 84.06 169 LEU A N 1
ATOM 1410 C CA . LEU A 1 169 ? 0.940 -14.517 -11.525 1.00 84.06 169 LEU A CA 1
ATOM 1411 C C . LEU A 1 169 ? 2.318 -14.218 -10.919 1.00 84.06 169 LEU A C 1
ATOM 1413 O O . LEU A 1 169 ? 3.122 -15.132 -10.798 1.00 84.06 169 LEU A O 1
ATOM 1417 N N . ILE A 1 170 ? 2.598 -12.959 -10.568 1.00 86.00 170 ILE A N 1
ATOM 1418 C CA . ILE A 1 170 ? 3.892 -12.518 -10.037 1.00 86.00 170 ILE A CA 1
ATOM 1419 C C . ILE A 1 170 ? 3.724 -11.560 -8.860 1.00 86.00 170 ILE A C 1
ATOM 1421 O O . ILE A 1 170 ? 2.692 -10.893 -8.719 1.00 86.00 170 ILE A O 1
ATOM 1425 N N . SER A 1 171 ? 4.767 -11.451 -8.035 1.00 85.88 171 SER A N 1
ATOM 1426 C CA . SER A 1 171 ? 4.838 -10.444 -6.978 1.00 85.88 171 SER A CA 1
ATOM 1427 C C . SER A 1 171 ? 4.934 -9.037 -7.575 1.00 85.88 171 SER A C 1
ATOM 1429 O O . SER A 1 171 ? 5.758 -8.776 -8.451 1.00 85.88 171 SER A O 1
ATOM 1431 N N . ILE A 1 172 ? 4.121 -8.105 -7.062 1.00 85.00 172 ILE A N 1
ATOM 1432 C CA . ILE A 1 172 ? 4.194 -6.681 -7.440 1.00 85.00 172 ILE A CA 1
ATOM 1433 C C . ILE A 1 172 ? 5.559 -6.092 -7.070 1.00 85.00 172 ILE A C 1
ATOM 1435 O O . ILE A 1 172 ? 6.091 -5.269 -7.811 1.00 85.00 172 ILE A O 1
ATOM 1439 N N . GLU A 1 173 ? 6.120 -6.509 -5.933 1.00 85.06 173 GLU A N 1
ATOM 1440 C CA . GLU A 1 173 ? 7.428 -6.041 -5.467 1.00 85.06 173 GLU A CA 1
ATOM 1441 C C . GLU A 1 173 ? 8.535 -6.481 -6.434 1.00 85.06 173 GLU A C 1
ATOM 1443 O O . GLU A 1 173 ? 9.317 -5.651 -6.898 1.00 85.06 173 GLU A O 1
ATOM 1448 N N . GLU A 1 174 ? 8.553 -7.766 -6.805 1.00 88.06 174 GLU A N 1
ATOM 1449 C CA . GLU A 1 174 ? 9.547 -8.315 -7.736 1.00 88.06 174 GLU A CA 1
ATOM 1450 C C . GLU A 1 174 ? 9.431 -7.669 -9.121 1.00 88.06 174 GLU A C 1
ATOM 1452 O O . GLU A 1 174 ? 10.437 -7.230 -9.681 1.00 88.06 174 GLU A O 1
ATOM 1457 N N . TYR A 1 175 ? 8.200 -7.537 -9.629 1.00 91.19 175 TYR A N 1
ATOM 1458 C CA . TYR A 1 175 ? 7.910 -6.840 -10.881 1.00 91.19 175 TYR A CA 1
ATOM 1459 C C . TYR A 1 175 ? 8.466 -5.417 -10.875 1.00 91.19 175 TYR A C 1
ATOM 1461 O O . TYR A 1 175 ? 9.121 -4.994 -11.826 1.00 91.19 175 TYR A O 1
ATOM 1469 N N . GLN A 1 176 ? 8.208 -4.663 -9.805 1.00 88.81 176 GLN A N 1
ATOM 1470 C CA . GLN A 1 176 ? 8.616 -3.269 -9.732 1.00 88.81 176 GLN A CA 1
ATOM 1471 C C . GLN A 1 176 ? 10.134 -3.122 -9.648 1.00 88.81 176 GLN A C 1
ATOM 1473 O O . GLN A 1 176 ? 10.698 -2.224 -10.276 1.00 88.81 176 GLN A O 1
ATOM 1478 N N . HIS A 1 177 ? 10.795 -3.996 -8.889 1.00 89.56 177 HIS A N 1
ATOM 1479 C CA . HIS A 1 177 ? 12.249 -4.017 -8.824 1.00 89.56 177 HIS A CA 1
ATOM 1480 C C . HIS A 1 177 ? 12.856 -4.299 -10.205 1.00 89.56 177 HIS A C 1
ATOM 1482 O O . HIS A 1 177 ? 13.770 -3.594 -10.641 1.00 89.56 177 HIS A O 1
ATOM 1488 N N . GLU A 1 178 ? 12.298 -5.270 -10.932 1.00 93.62 178 GLU A N 1
ATOM 1489 C CA . GLU A 1 178 ? 12.732 -5.590 -12.289 1.00 93.62 178 GLU A CA 1
ATOM 1490 C C . GLU A 1 178 ? 12.480 -4.431 -13.265 1.00 93.62 178 GLU A C 1
ATOM 1492 O O . GLU A 1 178 ? 13.377 -4.058 -14.022 1.00 93.62 178 GLU A O 1
ATOM 1497 N N . TYR A 1 179 ? 11.311 -3.796 -13.183 1.00 93.38 179 TYR A N 1
ATOM 1498 C CA . TYR A 1 179 ? 10.951 -2.648 -14.010 1.00 93.38 179 TYR A CA 1
ATOM 1499 C C . TYR A 1 179 ? 11.862 -1.448 -13.790 1.00 93.38 179 TYR A C 1
ATOM 1501 O O . TYR A 1 179 ? 12.363 -0.870 -14.755 1.00 93.38 179 TYR A O 1
ATOM 1509 N N . GLU A 1 180 ? 12.162 -1.095 -12.540 1.00 90.88 180 GLU A N 1
ATOM 1510 C CA . GLU A 1 180 ? 13.114 -0.020 -12.261 1.00 90.88 180 GLU A CA 1
ATOM 1511 C C . GLU A 1 180 ? 14.526 -0.367 -12.745 1.00 90.88 180 GLU A C 1
ATOM 1513 O O . GLU A 1 180 ? 15.194 0.490 -13.332 1.00 90.88 180 GLU A O 1
ATOM 1518 N N . ARG A 1 181 ? 14.967 -1.624 -12.597 1.00 94.00 181 ARG A N 1
ATOM 1519 C CA . ARG A 1 181 ? 16.255 -2.095 -13.129 1.00 94.00 181 ARG A CA 1
ATOM 1520 C C . ARG A 1 181 ? 16.335 -1.909 -14.645 1.00 94.00 181 ARG A C 1
ATOM 1522 O O . ARG A 1 181 ? 17.311 -1.335 -15.136 1.00 94.00 181 ARG A O 1
ATOM 1529 N N . LEU A 1 182 ? 15.321 -2.361 -15.387 1.00 95.69 182 LEU A N 1
ATOM 1530 C CA . LEU A 1 182 ? 15.270 -2.214 -16.843 1.00 95.69 182 LEU A CA 1
ATOM 1531 C C . LEU A 1 182 ? 15.171 -0.742 -17.259 1.00 95.69 182 LEU A C 1
ATOM 1533 O O . LEU A 1 182 ? 15.874 -0.311 -18.172 1.00 95.69 182 LEU A O 1
ATOM 1537 N N . LYS A 1 183 ? 14.377 0.060 -16.545 1.00 93.44 183 LYS A N 1
ATOM 1538 C CA . LYS A 1 183 ? 14.233 1.498 -16.787 1.00 93.44 183 LYS A CA 1
ATOM 1539 C C . LYS A 1 183 ? 15.549 2.255 -16.627 1.00 93.44 183 LYS A C 1
ATOM 1541 O O . LYS A 1 183 ? 15.856 3.112 -17.453 1.00 93.44 183 LYS A O 1
ATOM 1546 N N . ILE A 1 184 ? 16.329 1.951 -15.586 1.00 92.88 184 ILE A N 1
ATOM 1547 C CA . ILE A 1 184 ? 17.665 2.535 -15.373 1.00 92.88 184 ILE A CA 1
ATOM 1548 C C . ILE A 1 184 ? 18.616 2.098 -16.485 1.00 92.88 184 ILE A C 1
ATOM 1550 O O . ILE A 1 184 ? 19.330 2.929 -17.042 1.00 92.88 184 ILE A O 1
ATOM 1554 N N . LYS A 1 185 ? 18.617 0.803 -16.809 1.00 95.38 185 LYS A N 1
ATOM 1555 C CA . LYS A 1 185 ? 19.581 0.220 -17.742 1.00 95.38 185 LYS A CA 1
ATOM 1556 C C . LYS A 1 185 ? 19.333 0.629 -19.196 1.00 95.38 185 LYS A C 1
ATOM 1558 O O . LYS A 1 185 ? 20.291 0.889 -19.915 1.00 95.38 185 LYS A O 1
ATOM 1563 N N . TYR A 1 186 ? 18.073 0.684 -19.619 1.00 95.81 186 TYR A N 1
ATOM 1564 C CA . TYR A 1 186 ? 17.707 0.801 -21.032 1.00 95.81 186 TYR A CA 1
ATOM 1565 C C . TYR A 1 186 ? 16.875 2.040 -21.361 1.00 95.81 186 TYR A C 1
ATOM 1567 O O . TYR A 1 186 ? 16.954 2.531 -22.482 1.00 95.81 186 TYR A O 1
ATOM 1575 N N . GLY A 1 187 ? 16.123 2.594 -20.404 1.00 94.00 187 GLY A N 1
ATOM 1576 C CA . GLY A 1 187 ? 15.096 3.605 -20.685 1.00 94.00 187 GLY A CA 1
ATOM 1577 C C . GLY A 1 187 ? 15.618 4.838 -21.427 1.00 94.00 187 GLY A C 1
ATOM 1578 O O . GLY A 1 187 ? 15.055 5.225 -22.448 1.00 94.00 187 GLY A O 1
ATOM 1579 N N . LYS A 1 188 ? 16.730 5.434 -20.973 1.00 94.00 188 LYS A N 1
ATOM 1580 C CA . LYS A 1 188 ? 17.317 6.611 -21.645 1.00 94.00 188 LYS A CA 1
ATOM 1581 C C . LYS A 1 188 ? 17.824 6.275 -23.048 1.00 94.00 188 LYS A C 1
ATOM 1583 O O . LYS A 1 188 ? 17.637 7.060 -23.970 1.00 94.00 188 LYS A O 1
ATOM 1588 N N . TYR A 1 189 ? 18.479 5.130 -23.204 1.00 95.38 189 TYR A N 1
ATOM 1589 C CA . TYR A 1 189 ? 19.058 4.733 -24.483 1.00 95.38 189 TYR A CA 1
ATOM 1590 C C . TYR A 1 189 ? 17.967 4.448 -25.521 1.00 95.38 189 TYR A C 1
ATOM 1592 O O . TYR A 1 189 ? 18.010 5.027 -26.603 1.00 95.38 189 TYR A O 1
ATOM 1600 N N . LEU A 1 190 ? 16.970 3.635 -25.163 1.00 94.62 190 LEU A N 1
ATOM 1601 C CA . LEU A 1 190 ? 15.867 3.259 -26.050 1.00 94.62 190 LEU A CA 1
ATOM 1602 C C . LEU A 1 190 ? 15.007 4.461 -26.446 1.00 94.62 190 LEU A C 1
ATOM 1604 O O . LEU A 1 190 ? 14.662 4.599 -27.609 1.00 94.62 190 LEU A O 1
ATOM 1608 N N . THR A 1 191 ? 14.722 5.376 -25.513 1.00 94.62 191 THR A N 1
ATOM 1609 C CA . THR A 1 191 ? 13.969 6.600 -25.845 1.00 94.62 191 THR A CA 1
ATOM 1610 C C . THR A 1 191 ? 14.744 7.558 -26.747 1.00 94.62 191 THR A C 1
ATOM 1612 O O . THR A 1 191 ? 14.136 8.238 -27.564 1.00 94.62 191 THR A O 1
ATOM 1615 N N . THR A 1 192 ? 16.074 7.627 -26.614 1.00 94.88 192 THR A N 1
ATOM 1616 C CA . THR A 1 192 ? 16.917 8.511 -27.443 1.00 94.88 192 THR A CA 1
ATOM 1617 C C . THR A 1 192 ? 17.106 7.964 -28.858 1.00 94.88 192 THR A C 1
ATOM 1619 O O . THR A 1 192 ? 17.221 8.738 -29.800 1.00 94.88 192 THR A O 1
ATOM 1622 N N . ASN A 1 193 ? 17.151 6.639 -29.004 1.00 93.31 193 ASN A N 1
ATOM 1623 C CA . ASN A 1 193 ? 17.403 5.952 -30.273 1.00 93.31 193 ASN A CA 1
ATOM 1624 C C . ASN A 1 193 ? 16.138 5.256 -30.792 1.00 93.31 193 ASN A C 1
ATOM 1626 O O . ASN A 1 193 ? 16.221 4.190 -31.393 1.00 93.31 193 ASN A O 1
ATOM 1630 N N . TRP A 1 194 ? 14.966 5.816 -30.496 1.00 92.38 194 TRP A N 1
ATOM 1631 C CA . TRP A 1 194 ? 13.699 5.24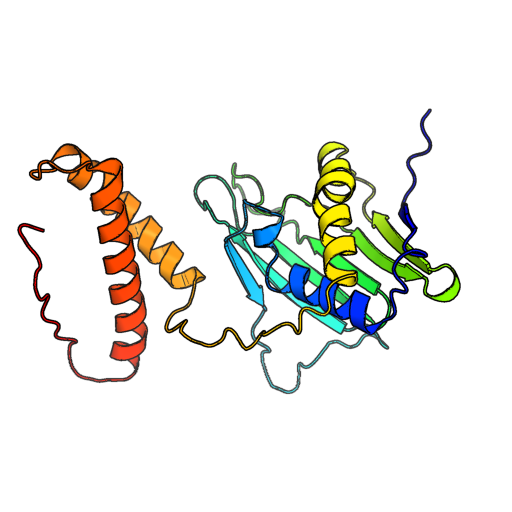0 -30.919 1.00 92.38 194 TRP A CA 1
ATOM 1632 C C . TRP A 1 194 ? 13.522 5.414 -32.425 1.00 92.38 194 TRP A C 1
ATOM 1634 O O . TRP A 1 194 ? 13.556 6.535 -32.929 1.00 92.38 194 TRP A O 1
ATOM 1644 N N . CYS A 1 195 ? 13.364 4.300 -33.135 1.00 87.69 195 CYS A N 1
ATOM 1645 C CA . CYS A 1 195 ? 13.298 4.280 -34.596 1.00 87.69 195 CYS A CA 1
ATOM 1646 C C . CYS A 1 195 ? 11.862 4.312 -35.141 1.00 87.69 195 CYS A C 1
ATOM 1648 O O . CYS A 1 195 ? 11.674 4.519 -36.337 1.00 87.69 195 CYS A O 1
ATOM 1650 N N . GLU A 1 196 ? 10.861 4.111 -34.282 1.00 86.81 196 GLU A N 1
ATOM 1651 C CA . GLU A 1 196 ? 9.452 4.089 -34.673 1.00 86.81 196 GLU A CA 1
ATOM 1652 C C . GLU A 1 196 ? 8.841 5.495 -34.689 1.00 86.81 196 GLU A C 1
ATOM 1654 O O . GLU A 1 196 ? 9.280 6.406 -33.988 1.00 86.81 196 GLU A O 1
ATOM 1659 N N . SER A 1 197 ? 7.766 5.674 -35.462 1.00 88.00 197 SER A N 1
ATOM 1660 C CA . SER A 1 197 ? 7.043 6.953 -35.548 1.00 88.00 197 SER A CA 1
ATOM 1661 C C . SER A 1 197 ? 6.161 7.251 -34.329 1.00 88.00 197 SER A C 1
ATOM 1663 O O . SER A 1 197 ? 5.502 8.290 -34.275 1.00 88.00 197 SER A O 1
ATOM 1665 N N . THR A 1 198 ? 6.070 6.315 -33.386 1.00 89.06 198 THR A N 1
ATOM 1666 C CA . THR A 1 198 ? 5.269 6.431 -32.166 1.00 89.06 198 THR A CA 1
ATOM 1667 C C . THR A 1 198 ? 6.025 7.169 -31.062 1.00 89.06 198 THR A C 1
ATOM 1669 O O . THR A 1 198 ? 7.241 7.321 -31.123 1.00 89.06 198 THR A O 1
ATOM 1672 N N . ASP A 1 199 ? 5.315 7.634 -30.029 1.00 89.56 199 ASP A N 1
ATOM 1673 C CA . ASP A 1 199 ? 5.940 8.367 -28.924 1.00 89.56 199 ASP A CA 1
ATOM 1674 C C . ASP A 1 199 ? 6.843 7.447 -28.067 1.00 89.56 199 ASP A C 1
ATOM 1676 O O . ASP A 1 199 ? 6.323 6.583 -27.344 1.00 89.56 199 ASP A O 1
ATOM 1680 N N . PRO A 1 200 ? 8.177 7.651 -28.060 1.00 91.19 200 PRO A N 1
ATOM 1681 C CA . PRO A 1 200 ? 9.088 6.851 -27.246 1.00 91.19 200 PRO A CA 1
ATOM 1682 C C . PRO A 1 200 ? 8.796 6.944 -25.749 1.00 91.19 200 PRO A C 1
ATOM 1684 O O . PRO A 1 200 ? 9.049 5.990 -25.015 1.00 91.19 200 PRO A O 1
ATOM 1687 N N . GLN A 1 201 ? 8.260 8.071 -25.265 1.00 90.50 201 GLN A N 1
ATOM 1688 C CA . GLN A 1 201 ? 7.938 8.245 -23.845 1.00 90.50 201 GLN A CA 1
ATOM 1689 C C . GLN A 1 201 ? 6.746 7.398 -23.398 1.00 90.50 201 GLN A C 1
ATOM 1691 O O . GLN A 1 201 ? 6.547 7.209 -22.198 1.00 90.50 201 GLN A O 1
ATOM 1696 N N . LYS A 1 202 ? 5.974 6.863 -24.344 1.00 88.19 202 LYS A N 1
ATOM 1697 C CA . LYS A 1 202 ? 4.891 5.928 -24.070 1.00 88.19 202 LYS A CA 1
ATOM 1698 C C . LYS A 1 202 ? 5.339 4.488 -24.304 1.00 88.19 202 LYS A C 1
ATOM 1700 O O . LYS A 1 202 ? 5.313 3.684 -23.376 1.00 88.19 202 LYS A O 1
ATOM 1705 N N . HIS A 1 203 ? 5.802 4.187 -25.514 1.00 89.75 203 HIS A N 1
ATOM 1706 C CA . HIS A 1 203 ? 5.974 2.805 -25.964 1.00 89.75 203 HIS A CA 1
ATOM 1707 C C . HIS A 1 203 ? 7.175 2.101 -25.330 1.00 89.75 203 HIS A C 1
ATOM 1709 O O . HIS A 1 203 ? 7.024 0.994 -24.827 1.00 89.75 203 HIS A O 1
ATOM 1715 N N . VAL A 1 204 ? 8.324 2.777 -25.193 1.00 93.06 204 VAL A N 1
ATOM 1716 C CA . VAL A 1 204 ? 9.504 2.181 -24.535 1.00 93.06 204 VAL A CA 1
ATOM 1717 C C . VAL A 1 204 ? 9.167 1.711 -23.121 1.00 93.06 204 VAL A C 1
ATOM 1719 O O . VAL A 1 204 ? 9.608 0.654 -22.683 1.00 93.06 204 VAL A O 1
ATOM 1722 N N . PHE A 1 205 ? 8.400 2.494 -22.367 1.00 92.75 205 PHE A N 1
ATOM 1723 C CA . PHE A 1 205 ? 8.091 2.160 -20.979 1.00 92.75 205 PHE A CA 1
ATOM 1724 C C . PHE A 1 205 ? 6.969 1.119 -20.853 1.00 92.75 205 PHE A C 1
ATOM 1726 O O . PHE A 1 205 ? 6.980 0.355 -19.887 1.00 92.75 205 PHE A O 1
ATOM 1733 N N . GLU A 1 206 ? 6.049 1.043 -21.820 1.00 92.06 206 GLU A N 1
ATOM 1734 C CA . GLU A 1 206 ? 5.103 -0.075 -21.950 1.00 92.06 206 GLU A CA 1
ATOM 1735 C C . GLU A 1 206 ? 5.860 -1.392 -22.202 1.00 92.06 206 GLU A C 1
ATOM 1737 O O . GLU A 1 206 ? 5.675 -2.353 -21.447 1.00 92.06 206 GLU A O 1
ATOM 1742 N N . ASP A 1 207 ? 6.801 -1.400 -23.150 1.00 91.94 207 ASP A N 1
ATOM 1743 C CA . ASP A 1 207 ? 7.606 -2.577 -23.504 1.00 91.94 207 ASP A CA 1
ATOM 1744 C C . ASP A 1 207 ? 8.504 -3.024 -22.348 1.00 91.94 207 ASP A C 1
ATOM 1746 O O . ASP A 1 207 ? 8.562 -4.208 -22.004 1.00 91.94 207 ASP A O 1
ATOM 1750 N N . LEU A 1 208 ? 9.160 -2.077 -21.665 1.00 94.75 208 LEU A N 1
ATOM 1751 C CA . LEU A 1 208 ? 9.919 -2.381 -20.449 1.00 94.75 208 LEU A CA 1
ATOM 1752 C C . LEU A 1 208 ? 9.013 -2.968 -19.359 1.00 94.75 208 LEU A C 1
ATOM 1754 O O . LEU A 1 208 ? 9.460 -3.834 -18.604 1.00 94.75 208 LEU A O 1
ATOM 1758 N N . GLY A 1 209 ? 7.752 -2.5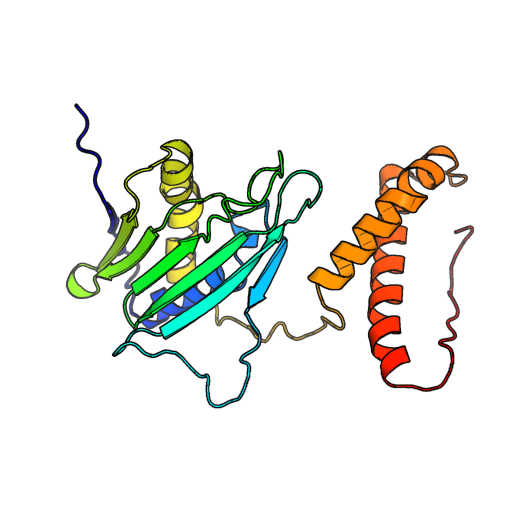33 -19.269 1.00 93.38 209 GLY A N 1
ATOM 1759 C CA . GLY A 1 209 ? 6.763 -3.103 -18.356 1.00 93.38 209 GLY A CA 1
ATOM 1760 C C . GLY A 1 209 ? 6.478 -4.569 -18.680 1.00 93.38 209 GLY A C 1
ATOM 1761 O O . GLY A 1 209 ? 6.622 -5.434 -17.815 1.00 93.38 209 GLY A O 1
ATOM 1762 N N . ILE A 1 210 ? 6.171 -4.873 -19.940 1.00 92.25 210 ILE A N 1
ATOM 1763 C CA . ILE A 1 210 ? 5.918 -6.244 -20.408 1.00 92.25 210 ILE A CA 1
ATOM 1764 C C . ILE A 1 210 ? 7.150 -7.133 -20.185 1.00 92.25 210 ILE A C 1
ATOM 1766 O O . ILE A 1 210 ? 7.038 -8.206 -19.588 1.00 92.25 210 ILE A O 1
ATOM 1770 N N . ALA A 1 211 ? 8.340 -6.666 -20.573 1.00 93.44 211 ALA A N 1
ATOM 1771 C CA . ALA A 1 211 ? 9.592 -7.389 -20.364 1.00 93.44 211 ALA A CA 1
ATOM 1772 C C . ALA A 1 211 ? 9.834 -7.691 -18.876 1.00 93.44 211 ALA A C 1
ATOM 1774 O O . ALA A 1 211 ? 10.222 -8.803 -18.519 1.00 93.44 211 ALA A O 1
ATOM 1775 N N . SER A 1 212 ? 9.551 -6.733 -17.989 1.00 94.81 212 SER A N 1
ATOM 1776 C CA . SER A 1 212 ? 9.684 -6.921 -16.537 1.00 94.81 212 SER A CA 1
ATOM 1777 C C . SER A 1 212 ? 8.734 -7.977 -16.003 1.00 94.81 212 SER A C 1
ATOM 1779 O O . SER A 1 212 ? 9.138 -8.802 -15.182 1.00 94.81 212 SER A O 1
ATOM 1781 N N . TYR A 1 213 ? 7.491 -7.981 -16.485 1.00 92.75 213 TYR A N 1
ATOM 1782 C CA . TYR A 1 213 ? 6.512 -9.000 -16.129 1.00 92.75 213 TYR A CA 1
ATOM 1783 C C . TYR A 1 213 ? 6.995 -10.389 -16.548 1.00 92.75 213 TYR A C 1
ATOM 1785 O O . TYR A 1 213 ? 7.085 -11.283 -15.706 1.00 92.75 213 TYR A O 1
ATOM 1793 N N . LEU A 1 214 ? 7.373 -10.551 -17.820 1.00 92.19 214 LEU A N 1
ATOM 1794 C CA . LEU A 1 214 ? 7.813 -11.833 -18.370 1.00 92.19 214 LEU A CA 1
ATOM 1795 C C . LEU A 1 214 ? 9.068 -12.349 -17.669 1.00 92.19 214 LEU A C 1
ATOM 1797 O O . LEU A 1 214 ? 9.088 -13.495 -17.233 1.00 92.19 214 LEU A O 1
ATOM 1801 N N . LEU A 1 215 ? 10.086 -11.504 -17.481 1.00 91.25 215 LEU A N 1
ATOM 1802 C CA . LEU A 1 215 ? 11.314 -11.887 -16.780 1.00 91.25 215 LEU A CA 1
ATOM 1803 C C . LEU A 1 215 ? 11.047 -12.285 -15.327 1.00 91.25 215 LEU A C 1
ATOM 1805 O O . LEU A 1 215 ? 11.647 -13.244 -14.842 1.00 91.25 215 LEU A O 1
ATOM 1809 N N . THR A 1 216 ? 10.160 -11.570 -14.634 1.00 91.31 216 THR A N 1
ATOM 1810 C CA . THR A 1 216 ? 9.793 -11.900 -13.249 1.00 91.31 216 THR A CA 1
ATOM 1811 C C . THR A 1 216 ? 9.060 -13.234 -13.190 1.00 91.31 216 THR A C 1
ATOM 1813 O O . THR A 1 216 ? 9.443 -14.114 -12.422 1.00 91.31 216 THR A O 1
ATOM 1816 N N . TYR A 1 217 ? 8.059 -13.412 -14.051 1.00 89.38 217 TYR A N 1
ATOM 1817 C CA . TYR A 1 217 ? 7.279 -14.640 -14.152 1.00 89.38 217 TYR A CA 1
ATOM 1818 C C . TYR A 1 217 ? 8.178 -15.833 -14.481 1.00 89.38 217 TYR A C 1
ATOM 1820 O O . TYR A 1 217 ? 8.201 -16.830 -13.768 1.00 89.38 217 TYR A O 1
ATOM 1828 N N . TRP A 1 218 ? 9.024 -15.707 -15.498 1.00 88.44 218 TRP A N 1
ATOM 1829 C CA . TRP A 1 218 ? 9.937 -16.760 -15.921 1.00 88.44 218 TRP A CA 1
ATOM 1830 C C . TRP A 1 218 ? 10.952 -17.172 -14.861 1.00 88.44 218 TRP A C 1
ATOM 1832 O O . TRP A 1 218 ? 11.235 -18.360 -14.768 1.00 88.44 218 TRP A O 1
ATOM 1842 N N . ARG A 1 219 ? 11.457 -16.260 -14.020 1.00 85.44 219 ARG A N 1
ATOM 1843 C CA . ARG A 1 219 ? 12.348 -16.637 -12.902 1.00 85.44 219 ARG A CA 1
ATOM 1844 C C . ARG A 1 219 ? 11.668 -17.576 -11.907 1.00 85.44 219 ARG A C 1
ATOM 1846 O O . ARG A 1 219 ? 12.291 -18.528 -11.429 1.00 85.44 219 ARG A O 1
ATOM 1853 N N . GLN A 1 220 ? 10.388 -17.344 -11.624 1.00 78.69 220 GLN A N 1
ATOM 1854 C CA . GLN A 1 220 ? 9.603 -18.224 -10.757 1.00 78.69 220 GLN A CA 1
ATOM 1855 C C . GLN A 1 220 ? 9.434 -19.617 -11.398 1.00 78.69 220 GLN A C 1
ATOM 1857 O O . GLN A 1 220 ? 9.569 -20.640 -10.724 1.00 78.69 220 GLN A O 1
ATOM 1862 N N . TYR A 1 221 ? 9.245 -19.673 -12.722 1.00 75.44 221 TYR A N 1
ATOM 1863 C CA . TYR A 1 221 ? 9.108 -20.929 -13.470 1.00 75.44 221 TYR A CA 1
ATOM 1864 C C . TYR A 1 221 ? 10.435 -21.674 -13.650 1.00 75.44 221 TYR A C 1
ATOM 1866 O O . TYR A 1 221 ? 10.476 -22.887 -13.468 1.00 75.44 221 TYR A O 1
ATOM 1874 N N . SER A 1 222 ? 11.540 -20.991 -13.954 1.00 67.38 222 SER A N 1
ATOM 1875 C CA . SER A 1 222 ? 12.854 -21.623 -14.148 1.00 67.38 222 SER A CA 1
ATOM 1876 C C . SER A 1 222 ? 13.390 -22.262 -12.870 1.00 67.38 222 SER A C 1
ATOM 1878 O O . SER A 1 222 ? 14.129 -23.236 -12.927 1.00 67.38 222 SER A O 1
ATOM 1880 N N . SER A 1 223 ? 12.987 -21.745 -11.709 1.00 65.31 223 SER A N 1
ATOM 1881 C CA . SER A 1 223 ? 13.287 -22.366 -10.413 1.00 65.31 223 SER A CA 1
ATOM 1882 C C . SER A 1 223 ? 12.572 -23.715 -10.237 1.00 65.31 223 SER A C 1
ATOM 1884 O O . SER A 1 223 ? 13.032 -24.567 -9.483 1.00 65.31 223 SER A O 1
ATOM 1886 N N . SER A 1 224 ? 11.463 -23.919 -10.955 1.00 63.91 224 SER A N 1
ATOM 1887 C CA . SER A 1 224 ? 10.602 -25.106 -10.876 1.00 63.91 224 SER A CA 1
ATOM 1888 C C . SER A 1 224 ? 10.844 -26.115 -12.009 1.00 63.91 224 SER A C 1
ATOM 1890 O O . SER A 1 224 ? 10.439 -27.270 -11.899 1.00 63.91 224 SER A O 1
ATOM 1892 N N . PHE A 1 225 ? 11.510 -25.713 -13.098 1.00 60.72 225 PHE A N 1
ATOM 1893 C CA . PHE A 1 225 ? 11.727 -26.546 -14.283 1.00 60.72 225 PHE A CA 1
ATOM 1894 C C . PHE A 1 225 ? 13.187 -26.489 -14.757 1.00 60.72 225 PHE A C 1
ATOM 1896 O O . PHE A 1 225 ? 13.728 -25.423 -15.018 1.00 60.72 225 PHE A O 1
ATOM 1903 N N . GLN A 1 226 ? 13.810 -27.654 -14.968 1.00 64.81 226 GLN A N 1
ATOM 1904 C CA . GLN A 1 226 ? 15.218 -27.793 -15.392 1.00 64.81 226 GLN A CA 1
ATOM 1905 C C . GLN A 1 226 ? 15.518 -27.359 -16.843 1.00 64.81 226 GLN A C 1
ATOM 1907 O O . GLN A 1 226 ? 16.661 -27.456 -17.286 1.00 64.81 226 GLN A O 1
ATOM 1912 N N . LYS A 1 227 ? 14.519 -26.919 -17.619 1.00 69.81 227 LYS A N 1
ATOM 1913 C CA . LYS A 1 227 ? 14.692 -26.574 -19.040 1.00 69.81 227 LYS A CA 1
ATOM 1914 C C . LYS A 1 227 ? 14.723 -25.056 -19.248 1.00 69.81 227 LYS A C 1
ATOM 1916 O O . LYS A 1 227 ? 13.962 -24.347 -18.593 1.00 69.81 227 LYS A O 1
ATOM 1921 N N . PRO A 1 228 ? 15.543 -24.553 -20.191 1.00 72.88 228 PRO A N 1
ATOM 1922 C CA . PRO A 1 228 ? 15.547 -23.139 -20.540 1.00 72.88 228 PRO A CA 1
ATOM 1923 C C . PRO A 1 228 ? 14.185 -22.731 -21.106 1.00 72.88 228 PRO A C 1
ATOM 1925 O O . PRO A 1 228 ? 13.589 -23.455 -21.910 1.00 72.88 228 PRO A O 1
ATOM 1928 N N . ILE A 1 229 ? 13.710 -21.558 -20.694 1.00 81.00 229 ILE A N 1
ATOM 1929 C CA . ILE A 1 229 ? 12.452 -20.994 -21.178 1.00 81.00 229 ILE A CA 1
ATOM 1930 C C . ILE A 1 229 ? 12.649 -20.533 -22.621 1.00 81.00 229 ILE A C 1
ATOM 1932 O O . ILE A 1 229 ? 13.602 -19.823 -22.937 1.00 81.00 229 ILE A O 1
ATOM 1936 N N . LYS A 1 230 ? 11.743 -20.961 -23.500 1.00 83.06 230 LYS A N 1
ATOM 1937 C CA . LYS A 1 230 ? 11.670 -20.538 -24.900 1.00 83.06 230 LYS A CA 1
ATOM 1938 C C . LYS A 1 230 ? 10.338 -19.834 -25.100 1.00 83.06 230 LYS A C 1
ATOM 1940 O O . LYS A 1 230 ? 9.313 -20.356 -24.666 1.00 83.06 230 LYS A O 1
ATOM 1945 N N . PHE A 1 231 ? 10.354 -18.684 -25.756 1.00 83.38 231 PHE A N 1
ATOM 1946 C CA . PHE A 1 231 ? 9.146 -17.947 -26.109 1.00 83.38 231 PHE A CA 1
ATOM 1947 C C . PHE A 1 231 ? 9.238 -17.468 -27.558 1.00 83.38 231 PHE A C 1
ATOM 1949 O O . PHE A 1 231 ? 10.332 -17.379 -28.117 1.00 83.38 231 PHE A O 1
ATOM 1956 N N . ILE A 1 232 ? 8.080 -17.218 -28.162 1.00 85.50 232 ILE A N 1
ATOM 1957 C CA . ILE A 1 232 ? 7.935 -16.664 -29.507 1.00 85.50 232 ILE A CA 1
ATOM 1958 C C . ILE A 1 232 ? 7.054 -15.430 -29.353 1.00 85.50 232 ILE A C 1
ATOM 1960 O O . ILE A 1 232 ? 5.978 -15.530 -28.763 1.00 85.50 232 ILE A O 1
ATOM 1964 N N . ASP A 1 233 ? 7.522 -14.293 -29.853 1.00 81.62 233 ASP A N 1
ATOM 1965 C CA . ASP A 1 233 ? 6.726 -13.073 -29.935 1.00 81.62 233 ASP A CA 1
ATOM 1966 C C . ASP A 1 233 ? 5.971 -13.056 -31.271 1.00 81.62 233 ASP A C 1
ATOM 1968 O O . ASP A 1 233 ? 6.572 -13.173 -32.341 1.00 81.62 233 ASP A O 1
ATOM 1972 N N . LEU A 1 234 ? 4.642 -13.001 -31.210 1.00 84.75 234 LEU A N 1
ATOM 1973 C CA . LEU A 1 234 ? 3.773 -13.031 -32.382 1.00 84.75 234 LEU A CA 1
ATOM 1974 C C . LEU A 1 234 ? 3.213 -11.631 -32.613 1.00 84.75 234 LEU A C 1
ATOM 1976 O O . LEU A 1 234 ? 2.439 -11.130 -31.804 1.00 84.75 234 LEU A O 1
ATOM 1980 N N . GLY A 1 235 ? 3.556 -11.035 -33.756 1.00 71.81 235 GLY A N 1
ATOM 1981 C CA . GLY A 1 235 ? 3.150 -9.665 -34.076 1.00 71.81 235 GLY A CA 1
ATOM 1982 C C . GLY A 1 235 ? 4.075 -8.597 -33.488 1.00 71.81 235 GLY A C 1
ATOM 1983 O O . GLY A 1 235 ? 3.620 -7.483 -33.256 1.00 71.81 235 GLY A O 1
ATOM 1984 N N . CYS A 1 236 ? 5.358 -8.919 -33.298 1.00 66.69 236 CYS A N 1
ATOM 1985 C CA . CYS A 1 236 ? 6.383 -8.045 -32.713 1.00 66.69 236 CYS A CA 1
ATOM 1986 C C . CYS A 1 236 ? 6.654 -6.735 -33.477 1.00 66.69 236 CYS A C 1
ATOM 1988 O O . CYS A 1 236 ? 7.368 -5.877 -32.977 1.00 66.69 236 CYS A O 1
ATOM 1990 N N . GLY A 1 237 ? 6.135 -6.560 -34.698 1.00 67.19 237 GLY A N 1
ATOM 1991 C CA . GLY A 1 237 ? 6.484 -5.405 -35.529 1.00 67.19 237 GLY A CA 1
ATOM 1992 C C . GLY A 1 237 ? 8.006 -5.275 -35.703 1.00 67.19 237 GLY A C 1
ATOM 1993 O O . GLY A 1 237 ? 8.683 -6.272 -35.947 1.00 67.19 237 GLY A O 1
ATOM 1994 N N . ASN A 1 238 ? 8.519 -4.051 -35.567 1.00 59.78 238 ASN A N 1
ATOM 1995 C CA . ASN A 1 238 ? 9.949 -3.707 -35.595 1.00 59.78 238 ASN A CA 1
ATOM 1996 C C . ASN A 1 238 ? 10.590 -3.606 -34.188 1.00 59.78 238 ASN A C 1
ATOM 1998 O O . ASN A 1 238 ? 11.711 -3.104 -34.077 1.00 59.78 238 ASN A O 1
ATOM 2002 N N . SER A 1 239 ? 9.865 -3.996 -33.131 1.00 51.25 239 SER A N 1
ATOM 2003 C CA . SER A 1 239 ? 10.303 -3.885 -31.730 1.00 51.25 239 SER A CA 1
ATOM 2004 C C . SER A 1 239 ? 11.576 -4.671 -31.411 1.00 51.25 239 SER A C 1
ATOM 2006 O O . SER A 1 239 ? 11.789 -5.760 -31.994 1.00 51.25 239 SER A O 1
#

pLDDT: mean 81.2, std 16.28, range [31.97, 95.81]

Foldseek 3Di:
DDPPPLKDKDAQVVQLFDLVLLVQLVVCCQFPVCVQQVQFDTKDWPPPPDPVPQAPCPDQKGKTKMWGHGPDCVAADIWIWIWIDGSFKIKTATDDDPPDPDPHHHSDLDNFMWMWGQPNVRNIIMIGGDDPPDDPVSVVSCVPGVVVVSSVSSNDPPPPCCVVPPPPLFDPNQLSVQLVVCCVVPLVPCQVPPPDPDRSVPPVSVVSSVVSSVVRNVVVVVVVDVDDDDDDDDPPPPD

Sequence (239 aa):
MYMLIDFMEFDVSNINIDKEHFLSAISIYLYKPHVVNKRVTTVRFALALDRNDRKYSIGKTIVDKRTLISKNPRIYHDQDEYILSNEMSIEFRPIILNSINNNNKSCSVQVFAYRFELLINENKIRLIIIDNNKIEKEILWLKNNLMPKFIKWCQTNIENSTENTTLKLISIEEYQHEYERLKIKYGKYLTTNWCESTDPQKHVFEDLGIASYLLTYWRQYSSSFQKPIKFIDLGCGNS

Secondary structure (DSSP, 8-state):
-----SEEEEE-TTTT--HHHHHHHHHHHHH-GGGT-TTEEEEEEPP-SSTT-S---BTTBEEEEEEEEES-TTTEE-EEEEEEE-SSEEEEEE---TT----SEESSS--S-EEEEEEGGGTEEEEEE--SS--HHHHHHIIIIIHHHHHHHHHS-----TTTTTT--S-HHHHHHHHHHHIIIIIHHHHHT--SSS-HHHHHHHHHHHHHHHHHHHHHHHTT-SS------SS-TT-

InterPro domains:
  IPR011671 tRNA (uracil-O(2)-)-methyltransferase [PF07757] (170-238)
  IPR011671 tRNA (uracil-O(2)-)-methyltransferase [PTHR21210] (65-238)

Radius of gyration: 21.89 Å; chains: 1; bounding box: 48×56×61 Å

Organism: NCBI:txid392033